Protein AF-A0A5J4TSY9-F1 (afdb_monomer)

Radi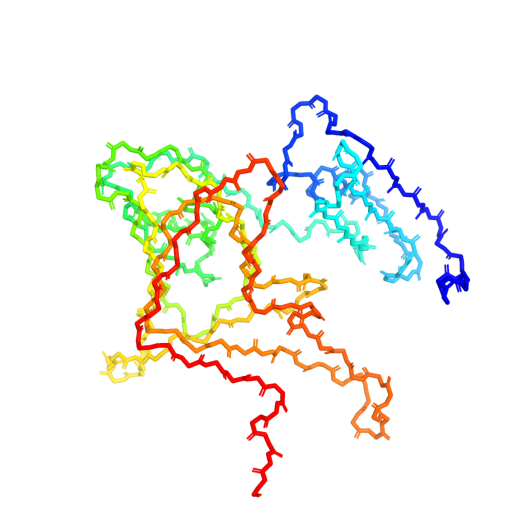us of gyration: 18.64 Å; Cα contacts (8 Å, |Δi|>4): 485; chains: 1; bounding box: 51×43×47 Å

Mean predicted aligned error: 13.25 Å

Solvent-accessible surface area (backbone atoms only — not comparable to full-atom values): 13312 Å² total; per-residue (Å²): 134,83,73,93,73,79,75,45,85,36,79,47,79,34,60,54,73,56,91,97,45,44,91,88,46,39,67,57,56,56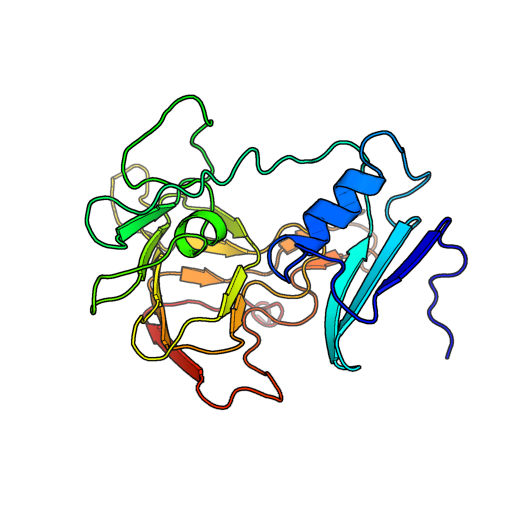,47,63,75,36,42,92,39,75,57,97,44,57,69,20,34,35,40,36,36,27,44,88,79,42,81,76,51,69,50,57,48,66,54,13,66,73,82,62,78,70,72,66,66,72,65,59,60,91,70,52,36,48,32,35,25,33,78,85,64,57,89,90,63,85,50,89,56,54,30,57,38,69,61,42,62,60,69,31,78,68,87,39,74,79,16,36,40,36,34,32,48,40,52,68,43,72,54,65,46,74,42,77,39,55,80,68,38,28,37,37,43,29,35,56,5,56,51,99,87,66,48,83,42,60,12,33,39,26,25,91,48,91,44,48,33,30,32,36,39,44,24,19,36,40,35,42,31,31,32,31,38,42,64,35,75,46,62,84,42,95,88,42,91,84,51,62,45,57,14,36,69,72,31,64,71,42,78,69,49,94,88,49,84,58,69,44,81,46,80,42,78,58,44,78,55,53,91,77,74,78,68,130

Organism: NCBI:txid222440

Nearest PDB structures (foldseek):
  6n9j-assembly1_A  TM=1.792E-01  e=2.890E+00  Bacteroides thetaiotaomicron VPI-5482

Structure (mmCIF, N/CA/C/O backbone):
data_AF-A0A5J4TSY9-F1
#
_entry.id   AF-A0A5J4TSY9-F1
#
loop_
_atom_site.group_PDB
_atom_site.id
_atom_site.type_symbol
_atom_site.label_atom_id
_atom_site.label_alt_id
_atom_site.label_comp_id
_atom_site.label_asym_id
_atom_site.label_entity_id
_atom_site.label_seq_id
_atom_site.pdbx_PDB_ins_code
_atom_site.Cartn_x
_atom_site.Cartn_y
_atom_site.Cartn_z
_atom_site.occupancy
_atom_site.B_iso_or_equiv
_atom_site.auth_seq_id
_atom_site.auth_comp_id
_atom_site.auth_asym_id
_atom_site.auth_atom_id
_atom_site.pdbx_PDB_model_num
ATOM 1 N N . ARG A 1 1 ? 28.586 -11.967 10.568 1.00 35.38 1 ARG A N 1
ATOM 2 C CA . ARG A 1 1 ? 28.996 -11.358 9.282 1.00 35.38 1 ARG A CA 1
ATOM 3 C C . ARG A 1 1 ? 28.510 -9.923 9.329 1.00 35.38 1 ARG A C 1
ATOM 5 O O . ARG A 1 1 ? 27.309 -9.729 9.424 1.00 35.38 1 ARG A O 1
ATOM 12 N N . TYR A 1 2 ? 29.434 -8.973 9.439 1.00 34.03 2 TYR A N 1
ATOM 13 C CA . TYR A 1 2 ? 29.125 -7.546 9.401 1.00 34.03 2 TYR A CA 1
ATOM 14 C C . TYR A 1 2 ? 28.642 -7.206 7.989 1.00 34.03 2 TYR A C 1
ATOM 16 O O . TYR A 1 2 ? 29.222 -7.706 7.027 1.00 34.03 2 TYR A O 1
ATOM 24 N N . SER A 1 3 ? 27.543 -6.460 7.886 1.00 40.78 3 SER A N 1
ATOM 25 C CA . SER A 1 3 ? 26.994 -5.978 6.619 1.00 40.78 3 SER A CA 1
ATOM 26 C C . SER A 1 3 ? 28.064 -5.228 5.833 1.00 40.78 3 SER A C 1
ATOM 28 O O . SER A 1 3 ? 28.805 -4.442 6.420 1.00 40.78 3 SER A O 1
ATOM 30 N N . GLU A 1 4 ? 28.077 -5.397 4.517 1.00 41.59 4 GLU A N 1
ATOM 31 C CA . GLU A 1 4 ? 28.934 -4.690 3.550 1.00 41.59 4 GLU A CA 1
ATOM 32 C C . GLU A 1 4 ? 28.686 -3.160 3.488 1.00 41.59 4 GLU A C 1
ATOM 34 O O . GLU A 1 4 ? 29.211 -2.471 2.625 1.00 41.59 4 GLU A O 1
ATOM 39 N N . ASN A 1 5 ? 27.957 -2.595 4.457 1.00 46.81 5 ASN A N 1
ATOM 40 C CA . ASN A 1 5 ? 27.664 -1.169 4.621 1.00 46.81 5 ASN A CA 1
ATOM 41 C C . ASN A 1 5 ? 28.699 -0.485 5.531 1.00 46.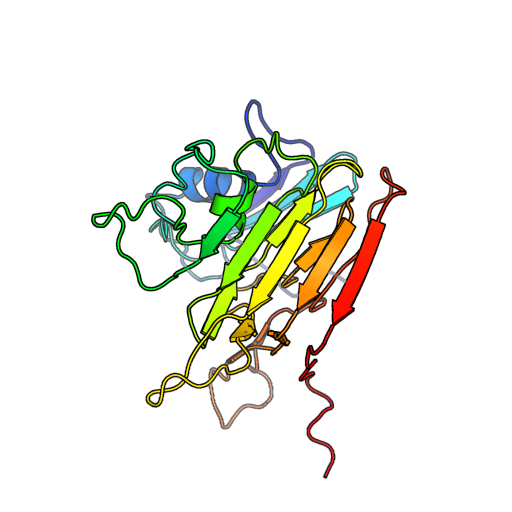81 5 ASN A C 1
ATOM 43 O O . ASN A 1 5 ? 28.373 0.072 6.582 1.00 46.81 5 ASN A O 1
ATOM 47 N N . GLY A 1 6 ? 29.977 -0.607 5.178 1.00 46.88 6 GLY A N 1
ATOM 48 C CA . GLY A 1 6 ? 31.051 0.100 5.867 1.00 46.88 6 GLY A CA 1
ATOM 49 C C . GLY A 1 6 ? 31.023 1.591 5.525 1.00 46.88 6 GLY A C 1
ATOM 50 O O . GLY A 1 6 ? 31.305 1.938 4.387 1.00 46.88 6 GLY A O 1
ATOM 51 N N . ALA A 1 7 ? 30.763 2.424 6.541 1.00 58.81 7 ALA A N 1
ATOM 52 C CA . ALA A 1 7 ? 30.796 3.897 6.554 1.00 58.81 7 ALA A CA 1
ATOM 53 C C . ALA A 1 7 ? 29.509 4.631 6.126 1.00 58.81 7 ALA A C 1
ATOM 55 O O . ALA A 1 7 ? 29.510 5.409 5.180 1.00 58.81 7 ALA A O 1
ATOM 56 N N . ASN A 1 8 ? 28.432 4.472 6.902 1.00 65.88 8 ASN A N 1
ATOM 57 C CA . ASN A 1 8 ? 27.395 5.506 6.934 1.00 65.88 8 ASN A CA 1
ATOM 58 C C . ASN A 1 8 ? 27.964 6.746 7.661 1.00 65.88 8 ASN A C 1
ATOM 60 O O . ASN A 1 8 ? 28.431 6.611 8.795 1.00 65.88 8 ASN A O 1
ATOM 64 N N . ASP A 1 9 ? 27.883 7.936 7.055 1.00 76.56 9 ASP A N 1
ATOM 65 C CA . ASP A 1 9 ? 28.161 9.231 7.705 1.00 76.56 9 ASP A CA 1
ATOM 66 C C . ASP A 1 9 ? 27.327 9.415 8.991 1.00 76.56 9 ASP A C 1
ATOM 68 O O . ASP A 1 9 ? 27.789 10.020 9.961 1.00 76.56 9 ASP A O 1
ATOM 72 N N . ALA A 1 10 ? 26.110 8.858 9.025 1.00 83.50 10 ALA A N 1
ATOM 73 C CA . ALA A 1 10 ? 25.283 8.772 10.224 1.00 83.50 10 ALA A CA 1
ATOM 74 C C . ALA A 1 10 ? 24.452 7.476 10.281 1.00 83.50 10 ALA A C 1
ATOM 76 O O . ALA A 1 10 ? 23.932 6.985 9.278 1.00 83.50 10 ALA A O 1
ATOM 77 N N . ASN A 1 11 ? 24.289 6.937 11.491 1.00 87.19 11 ASN A N 1
ATOM 78 C CA . ASN A 1 11 ? 23.455 5.769 11.770 1.00 87.19 11 ASN A CA 1
ATOM 79 C C . ASN A 1 11 ? 22.511 6.087 12.939 1.00 87.19 11 ASN A C 1
ATOM 81 O O . ASN A 1 11 ? 22.958 6.212 14.081 1.00 87.19 11 ASN A O 1
ATOM 85 N N . LEU A 1 12 ? 21.223 6.268 12.636 1.00 89.69 12 LEU A N 1
ATOM 86 C CA . LEU A 1 12 ? 20.184 6.600 13.603 1.00 89.69 12 LEU A CA 1
ATOM 87 C C . LEU A 1 12 ? 19.384 5.349 13.964 1.00 89.69 12 LEU A C 1
ATOM 89 O O . LEU A 1 12 ? 18.709 4.764 13.119 1.00 89.69 12 LEU A O 1
ATOM 93 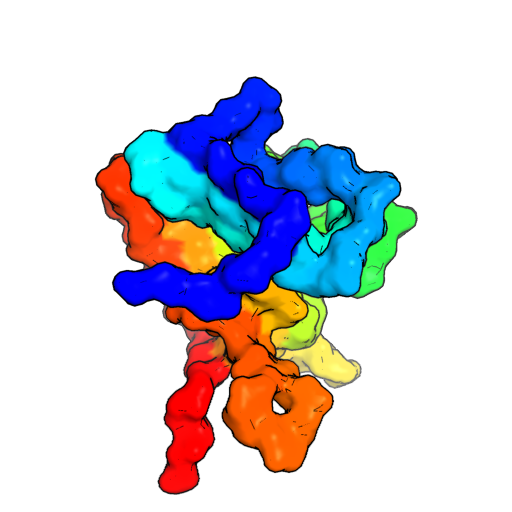N N . HIS A 1 13 ? 19.414 4.974 15.238 1.00 90.88 13 HIS A N 1
ATOM 94 C CA . HIS A 1 13 ? 18.671 3.828 15.745 1.00 90.88 13 HIS A CA 1
ATOM 95 C C . HIS A 1 13 ? 17.671 4.274 16.813 1.00 90.88 13 HIS A C 1
ATOM 97 O O . HIS A 1 13 ? 18.058 4.767 17.876 1.00 90.88 13 HIS A O 1
ATOM 103 N N . PHE A 1 14 ? 16.384 4.086 16.533 1.00 91.19 14 PHE A N 1
ATOM 104 C CA . PHE A 1 14 ? 15.279 4.474 17.403 1.00 91.19 14 PHE A CA 1
ATOM 105 C C . PHE A 1 14 ? 14.637 3.228 18.010 1.00 91.19 14 PHE A C 1
ATOM 107 O O . PHE A 1 14 ? 14.036 2.418 17.310 1.00 91.19 14 PHE A O 1
ATOM 114 N N . THR A 1 15 ? 14.734 3.073 19.330 1.00 89.75 15 THR A N 1
ATOM 115 C CA . THR A 1 15 ? 14.109 1.950 20.056 1.00 89.75 15 THR A CA 1
ATOM 116 C C . THR A 1 15 ? 12.672 2.236 20.499 1.00 89.75 15 THR A C 1
ATOM 118 O O . THR A 1 15 ? 12.023 1.394 21.114 1.00 89.75 15 THR A O 1
ATOM 121 N N . GLN A 1 16 ? 12.198 3.457 20.253 1.00 88.69 16 GLN A N 1
ATOM 122 C CA . GLN A 1 16 ? 10.853 3.944 20.539 1.00 88.69 16 GLN A CA 1
ATOM 123 C C . GLN A 1 16 ? 10.572 5.167 19.662 1.00 88.69 16 GLN A C 1
ATOM 125 O O . GLN A 1 16 ? 11.511 5.863 19.261 1.00 88.69 16 GLN A O 1
ATOM 130 N N . TYR A 1 17 ? 9.298 5.453 19.399 1.00 84.88 17 TYR A N 1
ATOM 131 C CA . TYR A 1 17 ? 8.915 6.704 18.754 1.00 84.88 17 TYR A CA 1
ATOM 132 C C . TYR A 1 17 ? 9.129 7.891 19.706 1.00 84.88 17 TYR A C 1
ATOM 134 O O . TYR A 1 17 ? 8.668 7.842 20.850 1.00 84.88 17 TYR A O 1
ATOM 142 N N . PRO A 1 18 ? 9.830 8.956 19.269 1.00 88.62 18 PRO A N 1
ATOM 143 C CA . PRO A 1 18 ? 9.807 10.237 19.967 1.00 88.62 18 PRO A CA 1
ATOM 144 C C . PRO A 1 18 ? 8.374 10.767 20.132 1.00 88.62 18 PRO A C 1
ATOM 146 O O . PRO A 1 18 ? 7.456 10.342 19.433 1.00 88.62 18 PRO A O 1
ATOM 149 N N . GLN A 1 19 ? 8.180 11.713 21.052 1.00 82.94 19 GLN A N 1
ATOM 150 C CA . GLN A 1 19 ? 6.870 12.320 21.301 1.00 82.94 19 GLN A CA 1
ATOM 151 C C . GLN A 1 19 ? 6.255 12.853 19.991 1.00 82.94 19 GLN A C 1
ATOM 153 O O . GLN A 1 19 ? 6.926 13.546 19.226 1.00 82.94 19 GLN A O 1
ATOM 158 N N . ASP A 1 20 ? 4.990 12.501 19.744 1.00 75.06 20 ASP A N 1
ATOM 159 C CA . ASP A 1 20 ? 4.197 12.839 18.547 1.00 75.06 20 ASP A CA 1
ATOM 160 C C . ASP A 1 20 ? 4.690 12.208 17.228 1.00 75.06 20 ASP A C 1
ATOM 162 O O . ASP A 1 20 ? 4.235 12.571 16.136 1.00 75.06 20 ASP A O 1
ATOM 166 N N . TRP A 1 21 ? 5.614 11.246 17.307 1.00 83.00 21 TRP A N 1
ATOM 167 C CA . TRP A 1 21 ? 5.995 10.418 16.169 1.00 83.00 21 TRP A CA 1
ATOM 168 C C . TRP A 1 21 ? 5.140 9.152 16.153 1.00 83.00 21 TRP A C 1
ATOM 170 O O . TRP A 1 21 ? 4.824 8.569 17.189 1.00 83.00 21 TRP A O 1
ATOM 180 N N . THR A 1 22 ? 4.770 8.723 14.957 1.00 76.69 22 THR A N 1
ATOM 181 C CA . THR A 1 22 ? 4.027 7.492 14.689 1.00 76.69 22 THR A CA 1
ATOM 182 C C . THR A 1 22 ? 4.715 6.747 13.556 1.00 76.69 22 THR A C 1
ATOM 184 O O . THR A 1 22 ? 5.506 7.337 12.819 1.00 76.69 22 THR A O 1
ATOM 187 N N . ILE A 1 23 ? 4.395 5.467 13.362 1.00 69.00 23 ILE A N 1
ATOM 188 C CA . ILE A 1 23 ? 4.902 4.703 12.212 1.00 69.00 23 ILE A CA 1
ATOM 189 C C . ILE A 1 23 ? 4.605 5.394 10.873 1.00 69.00 23 ILE A C 1
ATOM 191 O O . ILE A 1 23 ? 5.429 5.359 9.960 1.00 69.00 23 ILE A O 1
ATOM 195 N N . ASP A 1 24 ? 3.480 6.107 10.799 1.00 61.59 24 ASP A N 1
ATOM 196 C CA . ASP A 1 24 ? 3.038 6.811 9.598 1.00 61.59 24 ASP A CA 1
ATOM 197 C C . ASP A 1 24 ? 3.884 8.060 9.307 1.00 61.59 24 ASP A C 1
ATOM 199 O O . ASP A 1 24 ? 4.168 8.353 8.147 1.00 61.59 24 ASP A O 1
ATOM 203 N N . ASN A 1 25 ? 4.335 8.781 10.343 1.00 67.44 25 ASN A N 1
ATOM 204 C CA . ASN A 1 25 ? 5.063 10.045 10.179 1.00 67.44 25 ASN A CA 1
ATOM 205 C C . ASN A 1 25 ? 6.577 9.948 10.455 1.00 67.44 25 ASN A C 1
ATOM 207 O O . ASN A 1 25 ? 7.316 10.883 10.146 1.00 67.44 25 ASN A O 1
ATOM 211 N N . ALA A 1 26 ? 7.071 8.836 11.006 1.00 76.94 26 ALA A N 1
ATOM 212 C CA . ALA A 1 26 ? 8.444 8.725 11.494 1.00 76.94 26 ALA A CA 1
ATOM 213 C C . ALA A 1 26 ? 9.495 8.908 10.396 1.00 76.94 26 ALA A C 1
ATOM 215 O O . ALA A 1 26 ? 10.469 9.627 10.605 1.00 76.94 26 ALA A O 1
ATOM 216 N N . LYS A 1 27 ? 9.278 8.333 9.204 1.00 78.31 27 LYS A N 1
ATOM 217 C CA . LYS A 1 27 ? 10.152 8.566 8.041 1.00 78.31 27 LYS A CA 1
ATOM 218 C C . LYS A 1 27 ? 10.268 10.061 7.735 1.00 78.31 27 LYS A C 1
ATOM 220 O O . LYS A 1 27 ? 11.375 10.562 7.568 1.00 78.31 27 LYS A O 1
ATOM 225 N N . TYR A 1 28 ? 9.139 10.771 7.700 1.00 69.06 28 TYR A N 1
ATOM 226 C CA . TYR A 1 28 ? 9.108 12.212 7.450 1.00 69.06 28 TYR A CA 1
ATOM 227 C C . TYR A 1 28 ? 9.849 12.979 8.543 1.00 69.06 28 TYR A C 1
ATOM 229 O O . TYR A 1 28 ? 10.669 13.841 8.251 1.00 69.06 28 TYR A O 1
ATOM 237 N N . LYS A 1 29 ? 9.606 12.643 9.811 1.00 81.69 29 LYS A N 1
ATOM 238 C CA . LYS A 1 29 ? 10.265 13.315 10.928 1.00 81.69 29 LYS A CA 1
ATOM 239 C C . LYS A 1 29 ? 11.782 13.120 10.902 1.00 81.69 29 LYS A C 1
ATOM 241 O O . LYS A 1 29 ? 12.503 14.067 11.201 1.00 81.69 29 LYS A O 1
ATOM 246 N N . VAL A 1 30 ? 12.269 11.944 10.494 1.00 84.19 30 VAL A N 1
ATOM 247 C CA . VAL A 1 30 ? 13.704 11.725 10.255 1.00 84.19 30 VAL A CA 1
ATOM 248 C C . VAL A 1 30 ? 14.195 12.547 9.064 1.00 84.19 30 VAL A C 1
ATOM 250 O O . VAL A 1 30 ? 15.211 13.218 9.196 1.00 84.19 30 VAL A O 1
ATOM 253 N N . LEU A 1 31 ? 13.484 12.558 7.931 1.00 75.75 31 LEU A N 1
ATOM 254 C CA . LEU A 1 31 ? 13.852 13.382 6.769 1.00 75.75 31 LEU A CA 1
ATOM 255 C C . LEU A 1 31 ? 13.943 14.872 7.131 1.00 75.75 31 LEU A C 1
ATOM 257 O O . LEU A 1 31 ? 14.916 15.527 6.776 1.00 75.75 31 LEU A O 1
ATOM 261 N N . ASN A 1 32 ? 12.997 15.380 7.923 1.00 75.88 32 ASN A N 1
ATOM 262 C CA . ASN A 1 32 ? 12.953 16.770 8.378 1.00 75.88 32 ASN A CA 1
ATOM 263 C C . ASN A 1 32 ? 14.145 17.143 9.282 1.00 75.88 32 ASN A C 1
ATOM 265 O O . ASN A 1 32 ? 14.505 18.313 9.359 1.00 75.88 32 ASN A O 1
ATOM 269 N N . ILE A 1 33 ? 14.782 16.182 9.965 1.00 85.31 33 ILE A N 1
ATOM 270 C CA . ILE A 1 33 ? 16.029 16.444 10.712 1.00 85.31 33 ILE A CA 1
ATOM 271 C C . ILE A 1 33 ? 17.169 16.807 9.746 1.00 85.31 33 ILE A C 1
ATOM 273 O O . ILE A 1 33 ? 18.050 17.589 10.099 1.00 85.31 33 ILE A O 1
ATOM 277 N N . PHE A 1 34 ? 17.135 16.265 8.528 1.00 81.62 34 PHE A N 1
ATOM 278 C CA . PHE A 1 34 ? 18.168 16.414 7.505 1.00 81.62 34 PHE A CA 1
ATOM 279 C C . PHE A 1 34 ? 17.726 17.295 6.324 1.00 81.62 34 PHE A C 1
ATOM 281 O O . PHE A 1 34 ? 18.403 17.301 5.301 1.00 81.62 34 PHE A O 1
ATOM 288 N N . GLU A 1 35 ? 16.638 18.067 6.452 1.00 73.12 35 GLU A N 1
ATOM 289 C CA . GLU A 1 35 ? 16.027 18.817 5.335 1.00 73.12 35 GLU A CA 1
ATOM 290 C C . GLU A 1 35 ? 16.965 19.850 4.672 1.00 73.12 35 GLU A C 1
ATOM 292 O O . GLU A 1 35 ? 16.815 20.229 3.516 1.00 73.12 35 GLU A O 1
ATOM 297 N N . ASN A 1 36 ? 17.981 20.304 5.404 1.00 71.56 36 ASN A N 1
ATOM 298 C CA . ASN A 1 36 ? 18.992 21.243 4.913 1.00 71.56 36 ASN A CA 1
ATOM 299 C C . ASN A 1 36 ? 20.381 20.593 4.819 1.00 71.56 36 ASN A C 1
ATOM 301 O O . ASN A 1 36 ? 21.405 21.278 4.841 1.00 71.56 36 ASN A O 1
ATOM 305 N N . CYS A 1 37 ? 20.435 19.262 4.768 1.00 75.81 37 CYS A N 1
ATOM 306 C CA . CYS A 1 37 ? 21.663 18.484 4.686 1.00 75.81 37 CYS A CA 1
ATOM 307 C C . CYS A 1 37 ? 21.719 17.719 3.360 1.00 75.81 37 CYS A C 1
ATOM 309 O O . CYS A 1 37 ? 20.736 17.135 2.920 1.00 75.81 37 CYS A O 1
ATOM 311 N N . THR A 1 38 ? 22.895 17.664 2.739 1.00 73.00 38 THR A N 1
ATOM 312 C CA . THR A 1 38 ? 23.126 16.850 1.539 1.00 73.00 38 THR A CA 1
ATOM 313 C C . THR A 1 38 ? 24.041 15.684 1.910 1.00 73.00 38 THR A C 1
ATOM 315 O O . THR A 1 38 ? 25.215 15.925 2.205 1.00 73.00 38 THR A O 1
ATOM 318 N N . PRO A 1 39 ? 23.539 14.436 1.936 1.00 69.31 39 PRO A N 1
ATOM 319 C CA . PRO A 1 39 ? 24.384 13.256 2.094 1.00 69.31 39 PRO A CA 1
ATOM 320 C C . PRO A 1 39 ? 25.420 13.185 0.965 1.00 69.31 39 PRO A C 1
ATOM 322 O O . PRO A 1 39 ? 25.106 13.526 -0.175 1.00 69.31 39 PRO A O 1
ATOM 325 N N . SER A 1 40 ? 26.649 12.738 1.251 1.00 68.31 40 SER A N 1
ATOM 326 C CA . SER A 1 40 ? 27.670 12.623 0.194 1.00 68.31 40 SER A CA 1
ATOM 327 C C . SER A 1 40 ? 27.429 11.447 -0.773 1.00 68.31 40 SER A C 1
ATOM 329 O O . SER A 1 40 ? 27.993 11.437 -1.865 1.00 68.31 40 SER A O 1
ATOM 331 N N . ASN A 1 41 ? 26.543 10.506 -0.418 1.00 68.75 41 ASN A N 1
ATOM 332 C CA . ASN A 1 41 ? 25.907 9.528 -1.305 1.00 68.75 41 ASN A CA 1
ATOM 333 C C . ASN A 1 41 ? 24.571 9.015 -0.709 1.00 68.75 41 ASN A C 1
ATOM 335 O O . ASN A 1 41 ? 24.268 9.249 0.464 1.00 68.75 41 ASN A O 1
ATOM 339 N N . GLU A 1 42 ? 23.800 8.262 -1.501 1.00 63.41 42 GLU A N 1
ATOM 340 C CA . GLU A 1 42 ? 22.466 7.734 -1.154 1.00 63.41 42 GLU A CA 1
ATOM 341 C C . GLU A 1 42 ? 22.429 6.726 0.010 1.00 63.41 42 GLU A C 1
ATOM 343 O O . GLU A 1 42 ? 21.352 6.410 0.509 1.00 63.41 42 GLU A O 1
ATOM 348 N N . LYS A 1 43 ? 23.578 6.208 0.460 1.00 68.12 43 LYS A N 1
ATOM 349 C CA . LYS A 1 43 ? 23.686 5.204 1.532 1.00 68.12 43 LYS A CA 1
ATOM 350 C C . LYS A 1 43 ? 24.327 5.755 2.810 1.00 68.12 43 LYS A C 1
ATOM 352 O O . LYS A 1 43 ? 24.589 4.999 3.739 1.00 68.12 43 LYS A O 1
ATOM 357 N N . ASN A 1 44 ? 24.543 7.065 2.906 1.00 75.69 44 ASN A N 1
ATOM 358 C CA . ASN A 1 44 ? 25.331 7.631 4.001 1.00 75.69 44 ASN A CA 1
ATOM 359 C C . ASN A 1 44 ? 24.577 7.899 5.296 1.00 75.69 44 ASN A C 1
ATOM 361 O O . ASN A 1 44 ? 25.193 7.928 6.357 1.00 75.69 44 ASN A O 1
ATOM 365 N N . VAL A 1 45 ? 23.267 8.111 5.250 1.00 81.69 45 VAL A N 1
ATOM 366 C CA . VAL A 1 45 ? 22.484 8.373 6.461 1.00 81.69 45 VAL A CA 1
ATOM 367 C C . VAL A 1 45 ? 21.411 7.307 6.566 1.00 81.69 45 VAL A C 1
ATOM 369 O O . VAL A 1 45 ? 20.403 7.361 5.868 1.00 81.69 45 VAL A O 1
ATOM 372 N N . TYR A 1 46 ? 21.653 6.318 7.421 1.00 85.19 46 TYR A N 1
ATOM 373 C CA . TYR A 1 46 ? 20.722 5.222 7.679 1.00 85.19 46 TYR A CA 1
ATOM 374 C C . TYR A 1 46 ? 19.874 5.525 8.907 1.00 85.19 46 TYR A C 1
ATOM 376 O O . TYR A 1 46 ? 20.408 5.968 9.927 1.00 85.19 46 TYR A O 1
ATOM 384 N N . TYR A 1 47 ? 18.581 5.225 8.836 1.00 87.88 47 TYR A N 1
ATOM 385 C CA . TYR A 1 47 ? 17.707 5.209 10.000 1.00 87.88 47 TYR A CA 1
ATOM 386 C C . TYR A 1 47 ? 17.001 3.865 10.142 1.00 87.88 47 TYR A C 1
ATOM 388 O O . TYR A 1 47 ? 16.634 3.227 9.156 1.00 87.88 47 TYR A O 1
ATOM 396 N N . GLU A 1 48 ? 16.773 3.459 11.384 1.00 88.94 48 GLU A N 1
ATOM 397 C CA . GLU A 1 48 ? 16.019 2.260 11.727 1.00 88.94 48 GLU A CA 1
ATOM 398 C C . GLU A 1 48 ? 15.193 2.487 12.992 1.00 88.94 48 GLU A C 1
ATOM 400 O O . GLU A 1 48 ? 15.692 3.003 13.994 1.00 88.94 48 GLU A O 1
ATOM 405 N N . PHE A 1 49 ? 13.934 2.061 12.944 1.00 87.00 49 PHE A N 1
ATOM 406 C CA . PHE A 1 49 ? 13.042 1.974 14.090 1.00 87.00 49 PHE A CA 1
ATOM 407 C C . PHE A 1 49 ? 12.863 0.514 14.485 1.00 87.00 49 PHE A C 1
ATOM 409 O O . PHE A 1 49 ? 12.347 -0.300 13.712 1.00 87.00 49 PHE A O 1
ATOM 416 N N . ARG A 1 50 ? 13.276 0.209 15.716 1.00 86.25 50 ARG A N 1
ATOM 417 C CA . ARG A 1 50 ? 13.021 -1.054 16.406 1.00 86.25 50 ARG A CA 1
ATOM 418 C C . ARG A 1 50 ? 12.249 -0.803 17.695 1.00 86.25 50 ARG A C 1
ATOM 420 O O . ARG A 1 50 ? 12.832 -0.817 18.781 1.00 86.25 50 ARG A O 1
ATOM 427 N N . VAL A 1 51 ? 10.958 -0.514 17.587 1.00 80.50 51 VAL A N 1
ATOM 428 C CA . VAL A 1 51 ? 10.128 -0.209 18.758 1.00 80.50 51 VAL A CA 1
ATOM 429 C C . VAL A 1 51 ? 9.841 -1.501 19.513 1.00 80.50 51 VAL A C 1
ATOM 431 O O . VAL A 1 51 ? 9.431 -2.492 18.924 1.00 80.50 51 VAL A O 1
ATOM 434 N N . ASN A 1 52 ? 10.106 -1.526 20.822 1.00 80.75 52 ASN A N 1
ATOM 435 C CA . ASN A 1 52 ? 9.963 -2.737 21.647 1.00 80.75 52 ASN A CA 1
ATOM 436 C C . ASN A 1 52 ? 10.745 -3.960 21.110 1.00 80.75 52 ASN A C 1
ATOM 438 O O . ASN A 1 52 ? 10.300 -5.092 21.269 1.00 80.75 52 ASN A O 1
ATOM 442 N N . ASN A 1 53 ? 11.920 -3.736 20.503 1.00 77.25 53 ASN A N 1
ATOM 443 C CA . ASN A 1 53 ?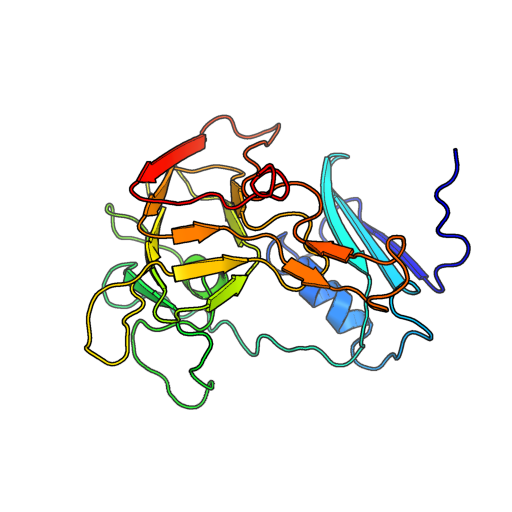 12.737 -4.727 19.776 1.00 77.25 53 ASN A CA 1
ATOM 444 C C . ASN A 1 53 ? 12.147 -5.264 18.458 1.00 77.25 53 ASN A C 1
ATOM 446 O O . ASN A 1 53 ? 12.845 -6.011 17.765 1.00 77.25 53 ASN A O 1
ATOM 450 N N . ASP A 1 54 ? 10.946 -4.849 18.063 1.00 72.50 54 ASP A N 1
ATOM 451 C CA . ASP A 1 54 ? 10.352 -5.231 16.788 1.00 72.50 54 ASP A CA 1
ATOM 452 C C . ASP A 1 54 ? 10.744 -4.244 15.692 1.00 72.50 54 ASP A C 1
ATOM 454 O O . ASP A 1 54 ? 10.637 -3.031 15.845 1.00 72.50 54 ASP A O 1
ATOM 458 N N . PHE A 1 55 ? 11.240 -4.774 14.572 1.00 80.38 55 PHE A N 1
ATOM 459 C CA . PHE A 1 55 ? 11.564 -3.964 13.402 1.00 80.38 55 PHE A CA 1
ATOM 460 C C . PHE A 1 55 ? 10.284 -3.390 12.791 1.00 80.38 55 PHE A C 1
ATOM 462 O O . PHE A 1 55 ? 9.423 -4.153 12.350 1.00 80.38 55 PHE A O 1
ATOM 469 N N . GLU A 1 56 ? 10.203 -2.064 12.698 1.00 79.81 56 GLU A N 1
ATOM 470 C CA . GLU A 1 56 ? 9.055 -1.381 12.097 1.00 79.81 56 GLU A CA 1
ATOM 471 C C . GLU A 1 56 ? 9.394 -0.801 10.721 1.00 79.81 56 GLU A C 1
ATOM 473 O O . GLU A 1 56 ? 8.739 -1.117 9.727 1.00 79.81 56 GLU A O 1
ATOM 478 N N . ILE A 1 57 ? 10.448 0.015 10.639 1.00 77.56 57 ILE A N 1
ATOM 479 C CA . ILE A 1 57 ? 10.857 0.685 9.401 1.00 77.56 57 ILE A CA 1
ATOM 480 C C . ILE A 1 57 ? 12.357 0.974 9.409 1.00 77.56 57 ILE A C 1
ATOM 482 O O .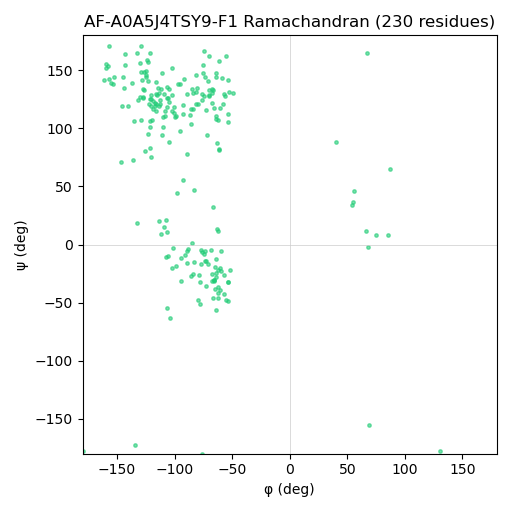 ILE A 1 57 ? 12.931 1.326 10.439 1.00 77.56 57 ILE A O 1
ATOM 486 N N . SER A 1 58 ? 12.992 0.876 8.245 1.00 81.31 58 SER A N 1
ATOM 487 C CA . SER A 1 58 ? 14.321 1.431 8.016 1.00 81.31 58 SER A CA 1
ATOM 488 C C . SER A 1 58 ? 14.449 2.001 6.615 1.00 81.31 58 SER A C 1
ATOM 490 O O . SER A 1 58 ? 13.628 1.734 5.733 1.00 81.31 58 SER A O 1
ATOM 492 N N . GLY A 1 59 ? 15.484 2.803 6.417 1.00 78.50 59 GLY A N 1
ATOM 493 C CA . GLY A 1 59 ? 15.810 3.342 5.113 1.00 78.50 59 GLY A CA 1
ATOM 494 C C . GLY A 1 59 ? 17.045 4.219 5.150 1.00 78.50 59 GLY A C 1
ATOM 495 O O . GLY A 1 59 ? 17.679 4.407 6.189 1.00 78.50 59 GLY A O 1
ATOM 496 N N . TYR A 1 60 ? 17.357 4.770 3.986 1.00 77.38 60 TYR A N 1
ATOM 497 C CA . TYR A 1 60 ? 18.400 5.767 3.828 1.00 77.38 60 TYR A CA 1
ATOM 498 C C . TYR A 1 60 ? 17.786 7.125 3.497 1.00 77.38 60 TYR A C 1
ATOM 500 O O . TYR A 1 60 ? 16.736 7.200 2.855 1.00 77.38 60 TYR A O 1
ATOM 508 N N . ILE A 1 61 ? 18.439 8.190 3.952 1.00 76.06 61 ILE A N 1
ATOM 509 C CA . ILE A 1 61 ? 18.145 9.559 3.534 1.00 76.06 61 ILE A CA 1
ATOM 510 C C . ILE A 1 61 ? 18.953 9.822 2.264 1.00 76.06 61 ILE A C 1
ATOM 512 O O . ILE A 1 61 ? 20.181 9.854 2.316 1.00 76.06 61 ILE A O 1
ATOM 516 N N . THR A 1 62 ? 18.267 9.969 1.131 1.00 63.19 62 THR A N 1
ATOM 517 C CA . THR A 1 62 ? 18.887 10.128 -0.197 1.00 63.19 62 THR A CA 1
ATOM 518 C C . THR A 1 62 ? 18.949 11.587 -0.660 1.00 63.19 62 THR A C 1
ATOM 520 O O . THR A 1 62 ? 19.767 11.924 -1.508 1.00 63.19 62 THR A O 1
ATOM 523 N N . SER A 1 63 ? 18.149 12.478 -0.066 1.00 58.66 63 SER A N 1
ATOM 524 C CA . SER A 1 63 ? 18.196 13.926 -0.288 1.00 58.66 63 SER A CA 1
ATOM 525 C C . SER A 1 63 ? 17.620 14.662 0.925 1.00 58.66 63 SER A C 1
ATOM 527 O O . SER A 1 63 ? 16.618 14.226 1.490 1.00 58.66 63 SER A O 1
ATOM 529 N N . GLY A 1 64 ? 18.251 15.769 1.336 1.00 47.25 64 GLY A N 1
ATOM 530 C CA . GLY A 1 64 ? 17.647 16.728 2.271 1.00 47.25 64 GLY A CA 1
ATOM 531 C C . GLY A 1 64 ? 16.510 17.519 1.631 1.00 47.25 64 GLY A C 1
ATOM 532 O O . GLY A 1 64 ? 15.659 18.055 2.328 1.00 47.25 64 GLY A O 1
ATOM 533 N N . VAL A 1 65 ? 16.412 17.527 0.297 1.00 41.00 65 VAL A N 1
ATOM 534 C CA . VAL A 1 65 ? 15.178 17.969 -0.345 1.00 41.00 65 VAL A CA 1
ATOM 535 C C . VAL A 1 65 ? 14.115 16.969 0.066 1.00 41.00 65 VAL A C 1
ATOM 537 O O . VAL A 1 65 ? 14.133 15.816 -0.364 1.00 41.00 65 VAL A O 1
ATOM 540 N N . ILE A 1 66 ? 13.217 17.417 0.939 1.00 42.47 66 ILE A N 1
ATOM 541 C CA . ILE A 1 66 ? 11.968 16.732 1.190 1.00 42.47 66 ILE A CA 1
ATOM 542 C C . ILE A 1 66 ? 11.350 16.588 -0.205 1.00 42.47 66 ILE A C 1
ATOM 544 O O . ILE A 1 66 ? 10.888 17.577 -0.776 1.00 42.47 66 ILE A O 1
ATOM 548 N N . GLU A 1 67 ? 11.360 15.383 -0.784 1.00 41.75 67 GLU A N 1
ATOM 549 C CA . GLU A 1 67 ? 10.272 14.998 -1.676 1.00 41.75 67 GLU A CA 1
ATOM 550 C C . GLU A 1 67 ? 9.046 15.043 -0.777 1.00 41.75 67 GLU A C 1
ATOM 552 O O . GLU A 1 67 ? 8.679 14.074 -0.110 1.00 41.75 67 GLU A O 1
ATOM 557 N N . GLN A 1 68 ? 8.529 16.257 -0.607 1.00 35.91 68 GLN A N 1
ATOM 558 C CA . GLN A 1 68 ? 7.282 16.482 0.056 1.00 35.91 68 GLN A CA 1
ATOM 559 C C . GLN A 1 68 ? 6.298 15.738 -0.834 1.00 35.91 68 GLN A C 1
ATOM 561 O O . GLN A 1 68 ? 5.939 16.189 -1.921 1.00 35.91 68 GLN A O 1
ATOM 566 N N . ASP A 1 69 ? 5.821 14.608 -0.333 1.00 42.97 69 ASP A N 1
ATOM 567 C CA . ASP A 1 69 ? 4.394 14.380 -0.415 1.00 42.97 69 ASP A CA 1
ATOM 568 C C . ASP A 1 69 ? 3.769 15.527 0.392 1.00 42.97 69 ASP A C 1
ATOM 570 O O . ASP A 1 69 ? 3.637 15.475 1.617 1.00 42.97 69 ASP A O 1
ATOM 574 N N . HIS A 1 70 ? 3.662 16.678 -0.283 1.00 38.72 70 HIS A N 1
ATOM 575 C CA . HIS A 1 70 ? 3.242 17.939 0.294 1.00 38.72 70 HIS A CA 1
ATOM 576 C C . HIS A 1 70 ? 1.857 17.674 0.887 1.00 38.72 70 HIS A C 1
ATOM 578 O O . HIS A 1 70 ? 0.957 17.256 0.163 1.00 38.72 70 HIS A O 1
ATOM 584 N N . GLY A 1 71 ? 1.727 17.885 2.199 1.00 38.34 71 GLY A N 1
ATOM 585 C CA . GLY A 1 71 ? 0.473 17.922 2.950 1.00 38.34 71 GLY A CA 1
ATOM 586 C C . GLY A 1 71 ? -0.567 16.873 2.557 1.00 38.34 71 GLY A C 1
ATOM 587 O O . GLY A 1 71 ? -1.477 17.177 1.790 1.00 38.34 71 GLY A O 1
ATOM 588 N N . ASP A 1 72 ? -0.514 15.691 3.174 1.00 43.41 72 ASP A N 1
ATOM 589 C CA . ASP A 1 72 ? -1.744 14.932 3.409 1.00 43.41 72 ASP A CA 1
ATOM 590 C C . ASP A 1 72 ? -2.614 15.783 4.342 1.00 43.41 72 ASP A C 1
ATOM 592 O O . ASP A 1 72 ? -2.524 15.697 5.570 1.00 43.41 72 ASP A O 1
ATOM 596 N N . ASP A 1 73 ? -3.420 16.668 3.758 1.00 40.47 73 ASP A N 1
ATOM 597 C CA . ASP A 1 73 ? -4.478 17.350 4.476 1.00 40.47 73 ASP A CA 1
ATOM 598 C C . ASP A 1 73 ? -5.338 16.270 5.139 1.00 40.47 73 ASP A C 1
ATOM 600 O O . ASP A 1 73 ? -6.025 15.479 4.473 1.00 40.47 73 ASP A O 1
ATOM 604 N N . LEU A 1 74 ? -5.275 16.248 6.474 1.00 43.62 74 LEU A N 1
ATOM 605 C CA . LEU A 1 74 ? -6.051 15.413 7.395 1.00 43.62 74 LEU A CA 1
ATOM 606 C C . LEU A 1 74 ? -7.546 15.777 7.365 1.00 43.62 74 LEU A C 1
ATOM 608 O O . LEU A 1 74 ? -8.226 15.729 8.388 1.00 43.62 74 LEU A O 1
ATOM 612 N N . GLU A 1 75 ? -8.066 16.200 6.216 1.00 41.81 75 GLU A N 1
ATOM 613 C CA . GLU A 1 75 ? -9.483 16.462 6.047 1.00 41.81 75 GLU A CA 1
ATOM 614 C C . GLU A 1 75 ? -10.249 15.148 6.178 1.00 41.81 75 GLU A C 1
ATOM 616 O O . GLU A 1 75 ? -10.059 14.209 5.394 1.00 41.81 75 GLU A O 1
ATOM 621 N N . GLU A 1 76 ? -11.104 15.101 7.200 1.00 41.59 76 GLU A N 1
ATOM 622 C CA . GLU A 1 76 ? -12.105 14.060 7.384 1.00 41.59 76 GLU A CA 1
ATOM 623 C C . GLU A 1 76 ? -13.003 14.001 6.142 1.00 41.59 76 GLU A C 1
ATOM 625 O O . GLU A 1 76 ? -13.508 15.022 5.674 1.00 41.59 76 GLU A O 1
ATOM 630 N N . GLY A 1 77 ? -13.192 12.800 5.586 1.00 41.16 77 GLY A N 1
ATOM 631 C CA . GLY A 1 77 ? -14.051 12.603 4.420 1.00 41.16 77 GLY A CA 1
ATOM 632 C C . GLY A 1 77 ? -15.490 13.017 4.735 1.00 41.16 77 GLY A C 1
ATOM 633 O O . GLY A 1 77 ? -16.137 12.423 5.595 1.00 41.16 77 GLY A O 1
ATOM 634 N N . SER A 1 78 ? -15.998 14.032 4.036 1.00 43.19 78 SER A N 1
ATOM 635 C CA . SER A 1 78 ? -17.318 14.635 4.269 1.00 43.19 78 SER A CA 1
ATOM 636 C C . SER A 1 78 ? -18.499 13.805 3.748 1.00 43.19 78 SER A C 1
ATOM 638 O O . SER A 1 78 ? -19.641 14.155 4.031 1.00 43.19 78 SER A O 1
ATOM 640 N N . ASN A 1 79 ? -18.278 12.702 3.022 1.00 45.50 79 ASN A N 1
ATOM 641 C CA . ASN A 1 79 ? -19.346 11.920 2.383 1.00 45.50 79 ASN A CA 1
ATOM 642 C C . ASN A 1 79 ? -19.021 10.418 2.344 1.00 45.50 79 ASN A C 1
ATOM 644 O O . ASN A 1 79 ? -18.726 9.850 1.292 1.00 45.50 79 ASN A O 1
ATOM 648 N N . GLY A 1 80 ? -19.053 9.770 3.510 1.00 59.09 80 GLY A N 1
ATOM 649 C CA . GLY A 1 80 ? -18.556 8.401 3.650 1.00 59.09 80 GLY A CA 1
ATOM 650 C C . GLY A 1 80 ? -17.039 8.342 3.445 1.00 59.09 80 GLY A C 1
ATOM 651 O O . GLY A 1 80 ? -16.409 9.274 2.948 1.00 59.09 80 GLY A O 1
ATOM 652 N N . CYS A 1 81 ? -16.409 7.245 3.844 1.00 83.88 81 CYS A N 1
ATOM 653 C CA . CYS A 1 81 ? -14.955 7.092 3.736 1.00 83.88 81 CYS A CA 1
ATOM 654 C C . CYS A 1 81 ? -14.573 6.634 2.320 1.00 83.88 81 CYS A C 1
ATOM 656 O O . CYS A 1 81 ? -13.842 5.660 2.133 1.00 83.88 81 CYS A O 1
ATOM 658 N N . ILE A 1 82 ? -15.154 7.297 1.320 1.00 89.81 82 ILE A N 1
ATOM 659 C CA . ILE A 1 82 ? -15.032 6.982 -0.096 1.00 89.81 82 ILE A CA 1
ATOM 660 C C . ILE A 1 82 ? -14.053 7.976 -0.705 1.00 89.81 82 ILE A C 1
ATOM 662 O O . ILE A 1 82 ? -14.329 9.171 -0.773 1.00 89.81 82 ILE A O 1
ATOM 666 N N . PHE A 1 83 ? -12.920 7.467 -1.173 1.00 88.69 83 PHE A N 1
ATOM 667 C CA . PHE A 1 83 ? -11.829 8.266 -1.701 1.00 88.69 83 PHE A CA 1
ATOM 668 C C . PHE A 1 83 ? -11.486 7.846 -3.125 1.00 88.69 83 PHE A C 1
ATOM 670 O O . PHE A 1 83 ? -11.452 6.661 -3.471 1.00 88.69 83 PHE A O 1
ATOM 677 N N . LYS A 1 84 ? -11.187 8.835 -3.956 1.00 91.94 84 LYS A N 1
ATOM 678 C CA . LYS A 1 84 ? -10.444 8.651 -5.200 1.00 91.94 84 LYS A CA 1
ATOM 679 C C . LYS A 1 84 ? -8.985 8.980 -4.928 1.00 91.94 84 LYS A C 1
ATOM 681 O O . LYS A 1 84 ? -8.708 9.946 -4.227 1.00 91.94 84 LYS A O 1
ATOM 686 N N . VAL A 1 85 ? -8.071 8.183 -5.459 1.00 91.12 85 VAL A N 1
ATOM 687 C CA . VAL A 1 85 ? -6.636 8.444 -5.370 1.00 91.12 85 VAL A CA 1
ATOM 688 C C . VAL A 1 85 ? -6.114 8.752 -6.757 1.00 91.12 85 VAL A C 1
ATOM 690 O O . VAL A 1 85 ? -6.250 7.928 -7.664 1.00 91.12 85 VAL A O 1
ATOM 693 N N . ASP A 1 86 ? -5.547 9.943 -6.901 1.00 90.25 86 ASP A N 1
ATOM 694 C CA . ASP A 1 86 ? -4.981 10.434 -8.148 1.00 90.25 86 ASP A CA 1
ATOM 695 C C . ASP A 1 86 ? -3.623 11.101 -7.896 1.00 90.25 86 ASP A C 1
ATOM 697 O O . ASP A 1 86 ? -3.538 12.210 -7.371 1.00 90.25 86 ASP A O 1
ATOM 701 N N . GLN A 1 87 ? -2.547 10.414 -8.282 1.00 85.00 87 GLN A N 1
ATOM 702 C CA . GLN A 1 87 ? -1.167 10.886 -8.159 1.00 85.00 87 GLN A CA 1
ATOM 703 C C . GLN A 1 87 ? -0.806 11.980 -9.179 1.00 85.00 87 GLN A C 1
ATOM 705 O O . GLN A 1 87 ? 0.298 12.520 -9.102 1.00 85.00 87 GLN A O 1
ATOM 710 N N . SER A 1 88 ? -1.700 12.300 -10.126 1.00 81.88 88 SER A N 1
ATOM 711 C CA . SER A 1 88 ? -1.497 13.341 -11.144 1.00 81.88 88 SER A CA 1
ATOM 712 C C . SER A 1 88 ? -2.071 14.710 -10.766 1.00 81.88 88 SER A C 1
ATOM 714 O O . SER A 1 88 ? -1.773 15.697 -11.435 1.00 81.88 88 SER A O 1
ATOM 716 N N . VAL A 1 89 ? -2.883 14.783 -9.707 1.00 68.75 89 VAL A N 1
ATOM 717 C CA . VAL A 1 89 ? -3.482 16.039 -9.245 1.00 68.75 89 VAL A CA 1
ATOM 718 C C . VAL A 1 89 ? -2.464 16.813 -8.404 1.00 68.75 89 VAL A C 1
ATOM 720 O O . VAL A 1 89 ? -1.993 16.326 -7.375 1.00 68.75 89 VAL A O 1
ATOM 723 N N . ASP A 1 90 ? -2.145 18.034 -8.835 1.00 60.22 90 ASP A N 1
ATOM 724 C CA . ASP A 1 90 ? -1.384 18.995 -8.032 1.00 60.22 90 ASP A CA 1
ATOM 725 C C . ASP A 1 90 ? -2.269 19.600 -6.929 1.00 60.22 90 ASP A C 1
ATOM 727 O O . ASP A 1 90 ? -3.468 19.814 -7.124 1.00 60.22 90 ASP A O 1
ATOM 731 N N . GLN A 1 91 ? -1.666 19.926 -5.778 1.00 52.38 91 GLN A N 1
ATOM 732 C CA . GLN A 1 91 ? -2.358 20.401 -4.564 1.00 52.38 91 GLN A CA 1
ATOM 733 C C . GLN A 1 91 ? -3.311 21.593 -4.776 1.00 52.38 91 GLN A C 1
ATOM 735 O O . GLN A 1 91 ? -4.209 21.815 -3.969 1.00 52.38 91 GLN A O 1
ATOM 740 N N . GLU A 1 92 ? -3.136 22.373 -5.844 1.00 49.34 92 GLU A N 1
ATOM 741 C CA . GLU A 1 92 ? -3.962 23.551 -6.127 1.00 49.34 92 GLU A CA 1
ATOM 742 C C . GLU A 1 92 ? -5.389 23.201 -6.592 1.00 49.34 92 GLU A C 1
ATOM 744 O O . GLU A 1 92 ? -6.270 24.064 -6.585 1.00 49.34 92 GLU A O 1
ATOM 749 N N . GLN A 1 93 ? -5.651 21.942 -6.964 1.00 51.75 93 GLN A N 1
ATOM 750 C CA . GLN A 1 93 ? -6.985 21.461 -7.325 1.00 51.75 93 GLN A CA 1
ATOM 751 C C . GLN A 1 93 ? -7.575 20.599 -6.206 1.00 51.75 93 GLN A C 1
ATOM 753 O O . GLN A 1 93 ? -7.473 19.374 -6.209 1.00 51.75 93 GLN A O 1
ATOM 758 N N . ILE A 1 94 ? -8.255 21.243 -5.256 1.00 55.31 94 ILE A N 1
ATOM 759 C CA . ILE A 1 94 ? -9.046 20.542 -4.238 1.00 55.31 94 ILE A CA 1
ATOM 760 C C . ILE A 1 94 ? -10.301 19.974 -4.912 1.00 55.31 94 ILE A C 1
ATOM 762 O O . ILE A 1 94 ? -11.312 20.658 -5.081 1.00 55.31 94 ILE A O 1
ATOM 766 N N . ILE A 1 95 ? -10.231 18.711 -5.327 1.00 67.31 95 ILE A N 1
ATOM 767 C CA . ILE A 1 95 ? -11.395 17.941 -5.763 1.00 67.31 95 ILE A CA 1
ATOM 768 C C . ILE A 1 95 ? -11.913 17.190 -4.536 1.00 67.31 95 ILE A C 1
ATOM 770 O O . ILE A 1 95 ? -11.248 16.281 -4.041 1.00 67.31 95 ILE A O 1
ATOM 774 N N . GLU A 1 96 ? -13.099 17.559 -4.045 1.00 73.62 96 GLU A N 1
ATOM 775 C CA . GLU A 1 96 ? -13.725 16.913 -2.882 1.00 73.62 96 GLU A CA 1
ATOM 776 C C . GLU A 1 96 ? -13.721 15.379 -3.032 1.00 73.62 96 GLU A C 1
ATOM 778 O O . GLU A 1 96 ? -14.093 14.830 -4.075 1.00 73.62 96 GLU A O 1
ATOM 783 N N . GLY A 1 97 ? -13.257 14.678 -1.993 1.00 74.25 97 GLY A N 1
ATOM 784 C CA . GLY A 1 97 ? -13.154 13.215 -1.986 1.00 74.25 97 GLY A CA 1
ATOM 785 C C . GLY A 1 97 ? -11.998 12.635 -2.811 1.00 74.25 97 GLY A C 1
ATOM 786 O O . GLY A 1 97 ? -11.926 11.415 -2.963 1.00 74.25 97 GLY A O 1
ATOM 787 N N . THR A 1 98 ? -11.088 13.462 -3.334 1.00 83.31 98 THR A N 1
ATOM 788 C CA . THR A 1 98 ? -9.860 13.010 -4.008 1.00 83.31 98 THR A CA 1
ATOM 789 C C . THR A 1 98 ? -8.643 13.266 -3.124 1.00 83.31 98 THR A C 1
ATOM 791 O O . THR A 1 98 ? -8.513 14.326 -2.517 1.00 83.31 98 THR A O 1
ATOM 794 N N . LYS A 1 99 ? -7.757 12.278 -3.028 1.00 83.38 99 LYS A N 1
ATOM 795 C CA . LYS A 1 99 ? -6.474 12.340 -2.322 1.00 83.38 99 LYS A CA 1
ATOM 796 C C . LYS A 1 99 ? -5.352 11.996 -3.297 1.00 83.38 99 LYS A C 1
ATOM 798 O O . LYS A 1 99 ? -5.579 11.317 -4.295 1.00 83.38 99 LYS A O 1
ATOM 803 N N . ARG A 1 100 ? -4.132 12.437 -3.003 1.00 84.06 100 ARG A N 1
ATOM 804 C CA . ARG A 1 100 ? -2.957 12.099 -3.819 1.00 84.06 100 ARG A CA 1
ATOM 805 C C . ARG A 1 100 ? -2.455 10.682 -3.547 1.00 84.06 100 ARG A C 1
ATOM 807 O O . ARG A 1 100 ? -1.967 10.011 -4.453 1.00 84.06 100 ARG A O 1
ATOM 814 N N . THR A 1 101 ? -2.610 10.224 -2.309 1.00 86.81 101 THR A N 1
ATOM 815 C CA . THR A 1 101 ? -2.114 8.933 -1.836 1.00 86.81 101 THR A CA 1
ATOM 816 C C . THR A 1 101 ? -3.197 8.139 -1.117 1.00 86.81 101 THR A C 1
ATOM 818 O O . THR A 1 101 ? -4.176 8.675 -0.585 1.00 86.81 101 THR A O 1
ATOM 821 N N . ILE A 1 1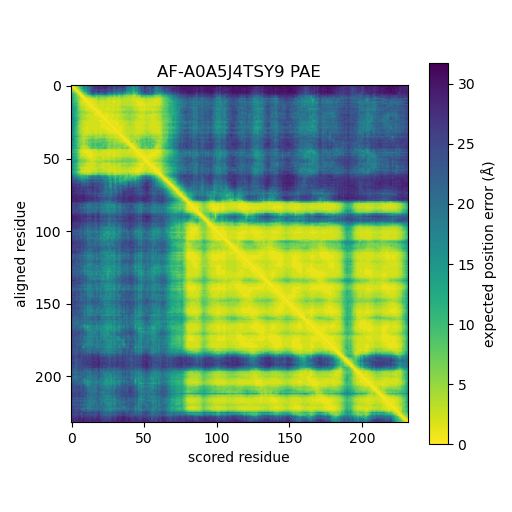02 ? -3.015 6.822 -1.091 1.00 91.31 102 ILE A N 1
ATOM 822 C CA . ILE A 1 102 ? -3.812 5.903 -0.285 1.00 91.31 102 ILE A CA 1
ATOM 823 C C . ILE A 1 102 ? -3.574 6.192 1.201 1.00 91.31 102 ILE A C 1
ATOM 825 O O . ILE A 1 102 ? -4.521 6.168 1.984 1.00 91.31 102 ILE A O 1
ATOM 829 N N . LYS A 1 103 ? -2.339 6.510 1.603 1.00 86.62 103 LYS A N 1
ATOM 830 C CA . LYS A 1 103 ? -2.006 6.977 2.956 1.00 86.62 103 LYS A CA 1
ATOM 831 C C . LYS A 1 103 ? -2.844 8.177 3.378 1.00 86.62 103 LYS A C 1
ATOM 833 O O . LYS A 1 103 ? -3.477 8.098 4.429 1.00 86.62 103 LYS A O 1
ATOM 838 N N . GLY A 1 104 ? -2.951 9.206 2.542 1.00 80.06 104 GLY A N 1
ATOM 839 C CA . GLY A 1 104 ? -3.800 10.366 2.805 1.00 80.06 104 GLY A CA 1
ATOM 840 C C . GLY A 1 104 ? -5.276 9.996 2.948 1.00 80.06 104 GLY A C 1
ATOM 841 O O . GLY A 1 104 ? -5.960 10.484 3.847 1.00 80.06 104 GLY A O 1
ATOM 842 N N . ALA A 1 105 ? -5.769 9.057 2.134 1.00 85.50 105 ALA A N 1
ATOM 843 C CA . ALA A 1 105 ? -7.124 8.515 2.276 1.00 85.50 105 ALA A CA 1
ATOM 844 C C . ALA A 1 105 ? -7.325 7.719 3.584 1.00 85.50 105 ALA A C 1
ATOM 846 O O . ALA A 1 105 ? -8.424 7.689 4.142 1.00 85.50 105 ALA A O 1
ATOM 847 N N . LEU A 1 106 ? -6.273 7.084 4.102 1.00 85.88 106 LEU A N 1
ATOM 848 C CA . LEU A 1 106 ? -6.303 6.301 5.337 1.00 85.88 106 LEU A CA 1
ATOM 849 C C . LEU A 1 106 ? -6.003 7.125 6.599 1.00 85.88 106 LEU A C 1
ATOM 851 O O . LEU A 1 106 ? -6.294 6.637 7.693 1.00 85.88 106 LEU A O 1
ATOM 855 N N . ALA A 1 107 ? -5.441 8.331 6.487 1.00 79.44 107 ALA A N 1
ATOM 856 C CA . ALA A 1 107 ? -5.030 9.150 7.629 1.00 79.44 107 ALA A CA 1
ATOM 857 C C . ALA A 1 107 ? -6.222 9.662 8.463 1.00 79.44 107 ALA A C 1
ATOM 859 O O . ALA A 1 107 ? -6.119 9.796 9.683 1.00 79.44 107 ALA A O 1
ATOM 860 N N . GLY A 1 108 ? -7.372 9.893 7.821 1.00 69.75 108 GLY A N 1
ATOM 861 C CA . GLY A 1 108 ? -8.604 10.335 8.475 1.00 69.75 108 GLY A CA 1
ATOM 862 C C . GLY A 1 108 ? -9.329 9.230 9.251 1.00 69.75 108 GLY A C 1
ATOM 863 O O . GLY A 1 108 ? -9.229 8.034 8.939 1.00 69.75 108 GLY A O 1
ATOM 864 N N . SER A 1 109 ? -10.108 9.632 10.260 1.00 71.25 109 SER A N 1
ATOM 865 C CA . SER A 1 109 ? -11.037 8.726 10.936 1.00 71.25 109 SER A CA 1
ATOM 866 C C . SER A 1 109 ? -12.215 8.398 10.011 1.00 71.25 109 SER A C 1
ATOM 868 O O . SER A 1 109 ? -12.686 9.246 9.256 1.00 71.25 109 SER A O 1
ATOM 870 N N . CYS A 1 110 ? -12.660 7.143 10.028 1.00 80.19 110 CYS A N 1
ATOM 871 C CA . CYS A 1 110 ? -13.828 6.708 9.278 1.00 80.19 110 CYS A CA 1
ATOM 872 C C . CYS A 1 110 ? -14.971 6.411 10.242 1.00 80.19 110 CYS A C 1
ATOM 874 O O . CYS A 1 110 ? -14.783 5.679 11.211 1.00 80.19 110 CYS A O 1
ATOM 876 N N . THR A 1 111 ? -16.148 6.971 9.976 1.00 81.50 111 THR A N 1
ATOM 877 C CA . THR A 1 111 ? -17.360 6.742 10.780 1.00 81.50 111 THR A CA 1
ATOM 878 C C . THR A 1 111 ? -18.384 5.857 10.070 1.00 81.50 111 THR A C 1
ATOM 880 O O . THR A 1 111 ? -19.324 5.383 10.706 1.00 81.50 111 THR A O 1
ATOM 883 N N . ASP A 1 112 ? -18.192 5.586 8.776 1.00 84.00 112 ASP A N 1
ATOM 884 C CA . ASP A 1 112 ? -19.051 4.698 7.995 1.00 84.00 112 ASP A CA 1
ATOM 885 C C . ASP A 1 112 ? -18.759 3.227 8.332 1.00 84.00 112 ASP A C 1
ATOM 887 O O . ASP A 1 112 ? -17.615 2.775 8.285 1.00 84.00 112 ASP A O 1
ATOM 891 N N . SER A 1 113 ? -19.802 2.452 8.636 1.00 84.56 113 SER A N 1
ATOM 892 C CA . SER A 1 113 ? -19.698 1.009 8.888 1.00 84.56 113 SER A CA 1
ATOM 893 C C . SER A 1 113 ? -19.254 0.194 7.667 1.00 84.56 113 SER A C 1
ATOM 895 O O . SER A 1 113 ? -18.790 -0.933 7.824 1.00 84.56 113 SER A O 1
ATOM 897 N N . ASN A 1 114 ? -19.389 0.744 6.457 1.00 87.44 114 ASN A N 1
ATOM 898 C CA . ASN A 1 114 ? -18.834 0.156 5.237 1.00 87.44 114 ASN A CA 1
ATOM 899 C C . ASN A 1 114 ? -17.312 0.339 5.139 1.00 87.44 114 ASN A C 1
ATOM 901 O O . ASN A 1 114 ? -16.688 -0.251 4.259 1.00 87.44 114 ASN A O 1
ATOM 905 N N . GLY A 1 115 ? -16.714 1.120 6.043 1.00 91.31 115 GLY A N 1
ATOM 906 C CA . GLY A 1 115 ? -15.285 1.375 6.084 1.00 91.31 115 GLY A CA 1
ATOM 907 C C . GLY A 1 115 ? -14.791 2.220 4.910 1.00 91.31 115 GLY A C 1
ATOM 908 O O . GLY A 1 115 ? -15.535 3.010 4.330 1.00 91.31 115 GLY A O 1
ATOM 909 N N . TYR A 1 116 ? -13.509 2.069 4.591 1.00 92.75 116 TYR A N 1
ATOM 910 C CA . TYR A 1 116 ? -12.812 2.828 3.559 1.00 92.75 116 TYR A CA 1
ATOM 911 C C . TYR A 1 116 ? -13.032 2.200 2.180 1.00 92.75 116 TYR A C 1
ATOM 913 O O . TYR A 1 116 ? -12.785 1.009 1.995 1.00 92.75 116 TYR A O 1
ATOM 921 N N . ILE A 1 117 ? -13.425 3.008 1.195 1.00 94.75 117 ILE A N 1
ATOM 922 C CA . ILE A 1 117 ? -13.542 2.609 -0.212 1.00 94.75 117 ILE A CA 1
ATOM 923 C C . ILE A 1 117 ? -12.631 3.511 -1.037 1.00 94.75 117 ILE A C 1
ATOM 925 O O . ILE A 1 117 ? -12.947 4.671 -1.273 1.00 94.75 117 ILE A O 1
ATOM 929 N N . ILE A 1 118 ? -11.507 2.975 -1.495 1.00 95.56 118 ILE A N 1
ATOM 930 C CA . ILE A 1 118 ? -10.451 3.717 -2.182 1.00 95.56 118 ILE A CA 1
ATOM 931 C C . ILE A 1 118 ? -10.387 3.261 -3.640 1.00 95.56 118 ILE A C 1
ATOM 933 O O . ILE A 1 118 ? -10.232 2.073 -3.915 1.00 95.56 118 ILE A O 1
ATOM 937 N N . THR A 1 119 ? -10.513 4.199 -4.579 1.00 97.00 119 THR A N 1
ATOM 938 C CA . THR A 1 119 ? -10.432 3.938 -6.027 1.00 97.00 119 THR A CA 1
ATOM 939 C C . THR A 1 119 ? -9.199 4.610 -6.619 1.00 97.00 119 THR A C 1
ATOM 941 O O . THR A 1 119 ? -9.106 5.833 -6.580 1.00 97.00 119 THR A O 1
ATOM 944 N N . LEU A 1 120 ? -8.280 3.832 -7.190 1.00 96.88 120 LEU A N 1
ATOM 945 C CA . LEU A 1 120 ? -7.057 4.337 -7.823 1.00 96.88 120 LEU A CA 1
ATOM 946 C C . LEU A 1 120 ? -7.364 4.757 -9.265 1.00 96.88 120 LEU A C 1
ATOM 948 O O . LEU A 1 120 ? -7.760 3.915 -10.069 1.00 96.88 120 LEU A O 1
ATOM 952 N N . LEU A 1 121 ? -7.222 6.042 -9.594 1.00 94.88 121 LEU A N 1
ATOM 953 C CA . LEU A 1 121 ? -7.602 6.570 -10.911 1.00 94.88 121 LEU A CA 1
ATOM 954 C C . LEU A 1 121 ? -6.495 6.432 -11.960 1.00 94.88 121 LEU A C 1
ATOM 956 O O . LEU A 1 121 ? -6.785 6.345 -13.152 1.00 94.88 121 LEU A O 1
ATOM 960 N N . ASN A 1 122 ? -5.231 6.403 -11.540 1.00 93.75 122 ASN A N 1
ATOM 961 C CA . ASN A 1 122 ? -4.107 6.301 -12.466 1.00 93.75 122 ASN A CA 1
ATOM 962 C C . ASN A 1 122 ? -3.876 4.851 -12.906 1.00 93.75 122 ASN A C 1
ATOM 964 O O . ASN A 1 122 ? -4.026 3.911 -12.122 1.00 93.75 122 ASN A O 1
ATOM 968 N N . ALA A 1 123 ? -3.444 4.678 -14.158 1.00 95.31 123 ALA A N 1
ATOM 969 C CA . ALA A 1 123 ? -3.031 3.378 -14.688 1.00 95.31 123 ALA A CA 1
ATOM 970 C C . ALA A 1 123 ? -1.772 2.834 -13.995 1.00 95.31 123 ALA A C 1
ATOM 972 O O . ALA A 1 123 ? -1.635 1.624 -13.844 1.00 95.31 123 ALA A O 1
ATOM 973 N N . LEU A 1 124 ? -0.878 3.723 -13.552 1.00 93.94 124 LEU A N 1
ATOM 974 C CA . LEU A 1 124 ? 0.292 3.400 -12.740 1.00 93.94 124 LEU A CA 1
ATOM 975 C C . LEU A 1 124 ? 0.150 4.081 -11.381 1.00 93.94 124 LEU A C 1
ATOM 977 O O . LEU A 1 124 ? -0.087 5.286 -11.323 1.00 93.94 124 LEU A O 1
ATOM 981 N N . HIS A 1 125 ? 0.333 3.320 -10.311 1.00 94.25 125 HIS A N 1
ATOM 982 C CA . HIS A 1 125 ? 0.315 3.811 -8.945 1.00 94.25 125 HIS A CA 1
ATOM 983 C C . HIS A 1 125 ? 1.562 3.323 -8.200 1.00 94.25 125 HIS A C 1
ATOM 985 O O . HIS A 1 125 ? 1.861 2.126 -8.182 1.00 94.25 125 HIS A O 1
ATOM 991 N N . TYR A 1 126 ? 2.300 4.249 -7.590 1.00 90.62 126 TYR A N 1
ATOM 992 C CA . TYR A 1 126 ? 3.505 3.933 -6.824 1.00 90.62 126 TYR A CA 1
ATOM 993 C C . TYR A 1 126 ? 3.347 4.380 -5.384 1.00 90.62 126 TYR A C 1
ATOM 995 O O . TYR A 1 126 ? 3.393 5.573 -5.090 1.00 90.62 126 TYR A O 1
ATOM 1003 N N . GLU A 1 127 ? 3.174 3.423 -4.479 1.00 89.69 127 GLU A N 1
ATOM 1004 C CA . GLU A 1 127 ? 2.999 3.727 -3.064 1.00 89.69 127 GLU A CA 1
ATOM 1005 C C . GLU A 1 127 ? 3.286 2.502 -2.195 1.00 89.69 127 GLU A C 1
ATOM 1007 O O . GLU A 1 127 ? 2.915 1.381 -2.537 1.00 89.69 127 GLU A O 1
ATOM 1012 N N . SER A 1 128 ? 3.924 2.732 -1.046 1.00 90.38 128 SER A N 1
ATOM 1013 C CA . SER A 1 128 ? 4.033 1.750 0.035 1.00 90.38 128 SER A CA 1
ATOM 1014 C C . SER A 1 128 ? 3.097 2.151 1.168 1.00 90.38 128 SER A C 1
ATOM 1016 O O . SER A 1 128 ? 3.210 3.275 1.665 1.00 90.38 128 SER A O 1
ATOM 1018 N N . ILE A 1 129 ? 2.214 1.249 1.598 1.00 92.62 129 ILE A N 1
ATOM 1019 C CA . ILE A 1 129 ? 1.175 1.530 2.597 1.00 92.62 129 ILE A CA 1
ATOM 1020 C C . ILE A 1 129 ? 1.220 0.589 3.799 1.00 92.62 129 ILE A C 1
ATOM 1022 O O . ILE A 1 129 ? 1.716 -0.541 3.733 1.00 92.62 129 ILE A O 1
ATOM 1026 N N . ILE A 1 130 ? 0.620 1.053 4.894 1.00 90.25 130 ILE A N 1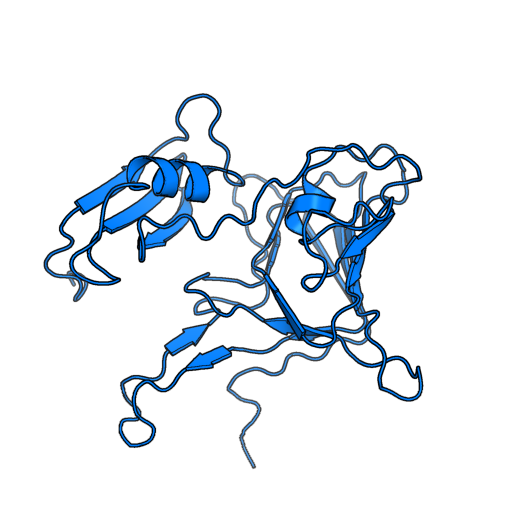
ATOM 1027 C CA . ILE A 1 130 ? 0.382 0.274 6.105 1.00 90.25 130 ILE A CA 1
ATOM 1028 C C . ILE A 1 130 ? -1.124 0.243 6.362 1.00 90.25 130 ILE A C 1
ATOM 1030 O O . ILE A 1 130 ? -1.775 1.279 6.458 1.00 90.25 130 ILE A O 1
ATOM 1034 N N . ILE A 1 131 ? -1.680 -0.958 6.494 1.00 93.31 131 ILE A N 1
ATOM 1035 C CA . ILE A 1 131 ? -3.051 -1.170 6.945 1.00 93.31 131 ILE A CA 1
ATOM 1036 C C . ILE A 1 131 ? -3.019 -1.521 8.427 1.00 93.31 131 ILE A C 1
ATOM 1038 O O . ILE A 1 131 ? -2.567 -2.594 8.835 1.00 93.31 131 ILE A O 1
ATOM 1042 N N . ASN A 1 132 ? -3.515 -0.581 9.221 1.00 89.88 132 ASN A N 1
ATOM 1043 C CA . ASN A 1 132 ? -3.663 -0.691 10.661 1.00 89.88 132 ASN A CA 1
ATOM 1044 C C . ASN A 1 132 ? -5.045 -0.150 11.051 1.00 89.88 132 ASN A C 1
ATOM 1046 O O . ASN A 1 132 ? -5.180 0.973 11.535 1.00 89.88 132 ASN A O 1
ATOM 1050 N N . LYS A 1 133 ? -6.093 -0.918 10.736 1.00 88.56 133 LYS A N 1
ATOM 1051 C CA . LYS A 1 133 ? -7.493 -0.540 10.983 1.00 88.56 133 LYS A CA 1
ATOM 1052 C C . LYS A 1 133 ? -8.199 -1.612 11.805 1.00 88.56 133 LYS A C 1
ATOM 1054 O O . LYS A 1 133 ? -7.868 -2.794 11.728 1.00 88.56 133 LYS A O 1
ATOM 1059 N N . THR A 1 134 ? -9.175 -1.201 12.610 1.00 85.44 134 THR A N 1
ATOM 1060 C CA . THR A 1 134 ? -9.969 -2.132 13.420 1.00 85.44 134 THR A CA 1
ATOM 1061 C C . THR A 1 134 ? -10.892 -2.975 12.535 1.00 85.44 134 THR A C 1
ATOM 1063 O O . THR A 1 134 ? -11.213 -2.611 11.405 1.00 85.44 134 THR A O 1
ATOM 1066 N N . GLN A 1 135 ? -11.385 -4.095 13.069 1.00 83.88 135 GLN A N 1
ATOM 1067 C CA . GLN A 1 135 ? -12.322 -4.982 12.364 1.00 83.88 135 GLN A CA 1
ATOM 1068 C C . GLN A 1 135 ? -13.613 -4.287 11.896 1.00 83.88 135 GLN A C 1
ATOM 1070 O O . GLN A 1 135 ? -14.241 -4.739 10.942 1.00 83.88 135 GLN A O 1
ATOM 1075 N N . THR A 1 136 ? -14.017 -3.208 12.566 1.00 87.44 136 THR A N 1
ATOM 1076 C CA . THR A 1 136 ? -15.266 -2.482 12.299 1.00 87.44 136 THR A CA 1
ATOM 1077 C C . THR A 1 136 ? -15.206 -1.583 11.069 1.00 87.44 136 THR A C 1
ATOM 1079 O O . THR A 1 136 ? -16.257 -1.185 10.583 1.00 87.44 136 THR A O 1
ATOM 1082 N N . PHE A 1 137 ? -14.006 -1.269 10.573 1.00 90.12 137 PHE A N 1
ATOM 1083 C CA . PHE A 1 137 ? -13.800 -0.366 9.442 1.00 90.12 137 PHE A CA 1
ATOM 1084 C C . PHE A 1 137 ? -12.963 -1.077 8.374 1.00 90.12 137 PHE A C 1
ATOM 1086 O O . PHE A 1 137 ? -11.739 -0.909 8.341 1.00 90.12 137 PHE A O 1
ATOM 1093 N N . PRO A 1 138 ? -13.590 -1.929 7.539 1.00 94.62 138 PRO A N 1
ATOM 1094 C CA . PRO A 1 138 ? -12.879 -2.622 6.470 1.00 94.62 138 PRO A CA 1
ATOM 1095 C C . PRO A 1 138 ? -12.280 -1.623 5.472 1.00 94.62 138 PRO A C 1
ATOM 1097 O O . PRO A 1 138 ? -12.715 -0.481 5.375 1.00 94.62 138 PRO A O 1
ATOM 1100 N N . VAL A 1 139 ? -11.262 -2.050 4.732 1.00 96.31 139 VAL A N 1
ATOM 1101 C CA . VAL A 1 139 ? -10.601 -1.245 3.703 1.00 96.31 139 VAL A CA 1
ATOM 1102 C C . VAL A 1 139 ? -10.733 -1.972 2.373 1.00 96.31 139 VAL A C 1
ATOM 1104 O O . VAL A 1 139 ? -10.230 -3.081 2.224 1.00 96.31 139 VAL A O 1
ATOM 1107 N N . LEU A 1 140 ? -11.388 -1.346 1.402 1.00 97.56 140 LEU A N 1
ATOM 1108 C CA . LEU A 1 140 ? -11.415 -1.765 0.006 1.00 97.56 140 LEU A CA 1
ATOM 1109 C C . LEU A 1 140 ? -10.517 -0.829 -0.800 1.00 97.56 140 LEU A C 1
ATOM 1111 O O . LEU A 1 140 ? -10.761 0.373 -0.832 1.00 97.56 140 LEU A O 1
ATOM 1115 N N . ILE A 1 141 ? -9.518 -1.383 -1.482 1.00 98.25 141 ILE A N 1
ATOM 1116 C CA . ILE A 1 141 ? -8.698 -0.661 -2.457 1.00 98.25 141 ILE A CA 1
ATOM 1117 C C . ILE A 1 141 ? -8.927 -1.309 -3.814 1.00 98.25 141 ILE A C 1
ATOM 1119 O O . ILE A 1 141 ? -8.688 -2.507 -3.980 1.00 98.25 141 ILE A O 1
ATOM 1123 N N . LYS A 1 142 ? -9.397 -0.523 -4.781 1.00 97.88 142 LYS A N 1
ATOM 1124 C CA . LYS A 1 142 ? -9.684 -1.007 -6.129 1.00 97.88 142 LYS A CA 1
ATOM 1125 C C . LYS A 1 142 ? -9.025 -0.165 -7.211 1.00 97.88 142 LYS A C 1
ATOM 1127 O O . LYS A 1 142 ? -9.002 1.062 -7.113 1.00 97.88 142 LYS A O 1
ATOM 1132 N N . GLY A 1 143 ? -8.543 -0.819 -8.262 1.00 97.69 143 GLY A N 1
ATOM 1133 C CA . GLY A 1 143 ? -8.150 -0.137 -9.491 1.00 97.69 143 GLY A CA 1
ATOM 1134 C C . GLY A 1 143 ? -9.375 0.398 -10.228 1.00 97.69 143 GLY A C 1
ATOM 1135 O O . GLY A 1 143 ? -10.376 -0.307 -10.375 1.00 97.69 143 GLY A O 1
ATOM 1136 N N . GLY A 1 144 ? -9.305 1.650 -10.663 1.00 96.56 144 GLY A N 1
ATOM 1137 C CA . GLY A 1 144 ? -10.343 2.344 -11.428 1.00 96.56 144 GLY A CA 1
ATOM 1138 C C . GLY A 1 144 ? -9.787 3.078 -12.646 1.00 96.56 144 GLY A C 1
ATOM 1139 O O . GLY A 1 144 ? -10.438 3.994 -13.148 1.00 96.56 144 GLY A O 1
ATOM 1140 N N . ALA A 1 145 ? -8.583 2.703 -13.084 1.00 95.31 145 ALA A N 1
ATOM 1141 C CA . ALA A 1 145 ? -7.959 3.245 -14.277 1.00 95.31 145 ALA A CA 1
ATOM 1142 C C . ALA A 1 145 ? -8.760 2.894 -15.534 1.00 95.31 145 ALA A C 1
ATOM 1144 O O . ALA A 1 145 ? -9.370 1.825 -15.631 1.00 95.31 145 ALA A O 1
ATOM 1145 N N . LYS A 1 146 ? -8.723 3.803 -16.509 1.00 95.31 146 LYS A N 1
ATOM 1146 C CA . LYS A 1 146 ? -9.368 3.640 -17.810 1.00 95.31 146 LYS A CA 1
ATOM 1147 C C . LYS A 1 146 ? -8.370 3.862 -18.939 1.00 95.31 146 LYS A C 1
ATOM 1149 O O . LYS A 1 146 ? -7.442 4.654 -18.781 1.00 95.31 146 LYS A O 1
ATOM 1154 N N . ASP A 1 147 ? -8.560 3.162 -20.052 1.00 93.44 147 ASP A N 1
ATOM 1155 C CA . ASP A 1 147 ? -7.836 3.439 -21.296 1.00 93.44 147 ASP A CA 1
ATOM 1156 C C . ASP A 1 147 ? -8.384 4.695 -22.010 1.00 93.44 147 ASP A C 1
ATOM 1158 O O . ASP A 1 147 ? -9.317 5.351 -21.538 1.00 93.44 147 ASP A O 1
ATOM 1162 N N . GLU A 1 148 ? -7.798 5.045 -23.159 1.00 93.06 148 GLU A N 1
ATOM 1163 C CA . GLU A 1 148 ? -8.211 6.207 -23.964 1.00 93.06 148 GLU A CA 1
ATOM 1164 C C . GLU A 1 148 ? -9.653 6.099 -24.498 1.00 93.06 148 GLU A C 1
ATOM 1166 O O . GLU A 1 148 ? -10.284 7.112 -24.803 1.00 93.06 148 GLU A O 1
ATOM 1171 N N . GLU A 1 149 ? -10.193 4.882 -24.586 1.00 94.62 149 GLU A N 1
ATOM 1172 C CA . GLU A 1 149 ? -11.559 4.595 -25.028 1.00 94.62 149 GLU A CA 1
ATOM 1173 C C . GLU A 1 149 ? -12.564 4.599 -23.858 1.00 94.62 149 GLU A C 1
ATOM 1175 O O . GLU A 1 149 ? -13.777 4.532 -24.070 1.00 94.62 149 GLU A O 1
ATOM 1180 N N . GLY A 1 150 ? -12.080 4.731 -22.619 1.00 93.56 150 GLY A N 1
ATOM 1181 C CA . GLY A 1 150 ? -12.882 4.753 -21.398 1.00 93.56 150 GLY A CA 1
ATOM 1182 C C . GLY A 1 150 ? -13.204 3.371 -20.819 1.00 93.56 150 GLY A C 1
ATOM 1183 O O . GLY A 1 150 ? -13.989 3.286 -19.859 1.00 93.56 150 GLY A O 1
ATOM 1184 N N . ASN A 1 151 ? -12.613 2.303 -21.360 1.00 95.12 151 ASN A N 1
ATOM 1185 C CA . ASN A 1 151 ? -12.765 0.947 -20.844 1.00 95.12 151 ASN A CA 1
ATOM 1186 C C . ASN A 1 151 ? -11.979 0.789 -19.542 1.00 95.12 151 ASN A C 1
ATOM 1188 O O . ASN A 1 151 ? -10.897 1.354 -19.387 1.00 95.12 151 ASN A O 1
ATOM 1192 N N . ASP A 1 152 ? -12.519 0.009 -18.606 1.00 94.06 152 ASP A N 1
ATOM 1193 C CA . ASP A 1 152 ? -11.821 -0.294 -17.357 1.00 94.06 152 ASP A CA 1
ATOM 1194 C C . ASP A 1 152 ? -10.592 -1.168 -17.631 1.00 94.06 152 ASP A C 1
ATOM 1196 O O . ASP A 1 152 ? -10.682 -2.204 -18.296 1.00 94.06 152 ASP A O 1
ATOM 1200 N N . ILE A 1 153 ? -9.453 -0.756 -17.080 1.00 96.75 153 ILE A N 1
ATOM 1201 C CA . ILE A 1 153 ? -8.199 -1.509 -17.111 1.00 96.75 153 ILE A CA 1
ATOM 1202 C C . ILE A 1 153 ? -7.720 -1.794 -15.684 1.00 96.75 153 ILE A C 1
ATOM 1204 O O . ILE A 1 153 ? -8.185 -1.198 -14.708 1.00 96.75 153 ILE A O 1
ATOM 1208 N N . LEU A 1 154 ? -6.778 -2.728 -15.554 1.00 95.81 154 LEU A N 1
ATOM 1209 C CA . LEU A 1 154 ? -6.095 -2.972 -14.286 1.00 95.81 154 LEU A CA 1
ATOM 1210 C C . LEU A 1 154 ? -5.241 -1.753 -13.926 1.00 95.81 154 LEU A C 1
ATOM 1212 O O . LEU A 1 154 ? -4.463 -1.270 -14.750 1.00 95.81 154 LEU A O 1
ATOM 1216 N N . THR A 1 155 ? -5.328 -1.297 -12.677 1.00 96.94 155 THR A N 1
ATOM 1217 C CA . THR A 1 155 ? -4.319 -0.376 -12.140 1.00 96.94 155 THR A CA 1
ATOM 1218 C C . THR A 1 155 ? -3.061 -1.170 -11.817 1.00 96.94 155 THR A C 1
ATOM 1220 O O . THR A 1 155 ? -3.106 -2.124 -11.038 1.00 96.94 155 THR A O 1
ATOM 1223 N N . VAL A 1 156 ? -1.927 -0.761 -12.378 1.00 96.00 156 VAL A N 1
ATOM 1224 C CA . VAL A 1 156 ? -0.617 -1.301 -12.025 1.00 96.00 156 VAL A CA 1
ATOM 1225 C C . VAL A 1 156 ? -0.143 -0.642 -10.738 1.00 96.00 156 VAL A C 1
ATOM 1227 O O . VAL A 1 156 ? 0.025 0.574 -10.698 1.00 96.00 156 VAL A O 1
ATOM 1230 N N . TRP A 1 157 ? 0.120 -1.434 -9.703 1.00 96.00 157 TRP A N 1
ATOM 1231 C CA . TRP A 1 157 ? 0.623 -0.948 -8.423 1.00 96.00 157 TRP A CA 1
ATOM 1232 C C . TRP A 1 157 ? 2.013 -1.514 -8.120 1.00 96.00 157 TRP A C 1
ATOM 1234 O O . TRP A 1 157 ? 2.216 -2.729 -8.056 1.00 96.00 157 TRP A O 1
ATOM 1244 N N . GLY A 1 158 ? 2.979 -0.617 -7.921 1.00 91.38 158 GLY A N 1
ATOM 1245 C CA . GLY A 1 158 ? 4.343 -0.940 -7.513 1.00 91.38 158 GLY A CA 1
ATOM 1246 C C . GLY A 1 158 ? 4.873 -0.036 -6.399 1.00 91.38 158 GLY A C 1
ATOM 1247 O O . GLY A 1 158 ? 4.170 0.812 -5.853 1.00 91.38 158 GLY A O 1
ATOM 1248 N N . VAL A 1 159 ? 6.162 -0.186 -6.101 1.00 83.38 159 VAL A N 1
ATOM 1249 C CA . VAL A 1 159 ? 6.962 0.818 -5.387 1.00 83.38 159 VAL A CA 1
ATOM 1250 C C . VAL A 1 159 ? 8.203 1.122 -6.215 1.00 83.38 159 VAL A C 1
ATOM 1252 O O . VAL A 1 159 ? 8.870 0.209 -6.680 1.00 83.38 159 VAL A O 1
ATOM 1255 N N . ASN A 1 160 ? 8.514 2.400 -6.390 1.00 76.38 160 ASN A N 1
ATOM 1256 C CA . ASN A 1 160 ? 9.698 2.893 -7.102 1.00 76.38 160 ASN A CA 1
ATOM 1257 C C . ASN A 1 160 ? 10.746 3.481 -6.135 1.00 76.38 160 ASN A C 1
ATOM 1259 O O . ASN A 1 160 ? 11.567 4.306 -6.516 1.00 76.38 160 ASN A O 1
ATOM 1263 N N . THR A 1 161 ? 10.682 3.088 -4.862 1.00 74.00 161 THR A N 1
ATOM 1264 C CA . THR A 1 161 ? 11.589 3.524 -3.793 1.00 74.00 161 THR A CA 1
ATOM 1265 C C . THR A 1 161 ? 12.135 2.303 -3.064 1.00 74.00 161 THR A C 1
ATOM 1267 O O . THR A 1 161 ? 11.581 1.212 -3.187 1.00 74.00 161 THR A O 1
ATOM 1270 N N . SER A 1 162 ? 13.126 2.496 -2.189 1.00 71.75 162 SER A N 1
ATOM 1271 C CA . SER A 1 162 ? 13.715 1.460 -1.318 1.00 71.75 162 SER A CA 1
ATOM 1272 C C . SER A 1 162 ? 12.764 0.819 -0.290 1.00 71.75 162 SER A C 1
ATOM 1274 O O . SER A 1 162 ? 13.199 0.088 0.606 1.00 71.75 162 SER A O 1
ATOM 1276 N N . SER A 1 163 ? 11.457 1.057 -0.420 1.00 78.56 163 SER A N 1
ATOM 1277 C CA . SER A 1 163 ? 10.417 0.463 0.407 1.00 78.56 163 SER A CA 1
ATOM 1278 C C . SER A 1 163 ? 10.488 -1.061 0.352 1.00 78.56 163 SER A C 1
ATOM 1280 O O . SER A 1 163 ? 10.469 -1.680 -0.711 1.00 78.56 163 SER A O 1
ATOM 1282 N N . ALA A 1 164 ? 10.524 -1.682 1.530 1.00 81.25 164 ALA A N 1
ATOM 1283 C CA . ALA A 1 164 ? 10.597 -3.132 1.638 1.00 81.25 164 ALA A CA 1
ATOM 1284 C C . ALA A 1 164 ? 9.352 -3.826 1.076 1.00 81.25 164 ALA A C 1
ATOM 1286 O O . ALA A 1 164 ? 9.444 -4.981 0.668 1.00 81.25 164 ALA A O 1
ATOM 1287 N N . ARG A 1 165 ? 8.190 -3.156 1.094 1.00 88.00 165 ARG A N 1
ATOM 1288 C CA . ARG A 1 165 ? 6.881 -3.731 0.762 1.00 88.00 165 ARG A CA 1
ATOM 1289 C C . ARG A 1 165 ? 5.986 -2.742 0.027 1.00 88.00 165 ARG A C 1
ATOM 1291 O O . ARG A 1 165 ? 6.115 -1.541 0.257 1.00 88.00 165 ARG A O 1
ATOM 1298 N N . ILE A 1 166 ? 5.039 -3.240 -0.771 1.00 92.94 166 ILE A N 1
ATOM 1299 C CA . ILE A 1 166 ? 3.930 -2.414 -1.288 1.00 92.94 166 ILE A CA 1
ATOM 1300 C C . ILE A 1 166 ? 2.859 -2.269 -0.200 1.00 92.94 166 ILE A C 1
ATOM 1302 O O . ILE A 1 166 ? 2.440 -1.162 0.113 1.00 92.94 166 ILE A O 1
ATOM 1306 N N . ILE A 1 167 ? 2.465 -3.370 0.448 1.00 96.19 167 ILE A N 1
ATOM 1307 C CA . ILE A 1 167 ? 1.439 -3.374 1.498 1.00 96.19 167 ILE A CA 1
ATOM 1308 C C . ILE A 1 167 ? 1.972 -4.071 2.750 1.00 96.19 167 ILE A C 1
ATOM 1310 O O . ILE A 1 167 ? 2.400 -5.223 2.698 1.00 96.19 167 ILE A O 1
ATOM 1314 N N . THR A 1 168 ? 1.880 -3.399 3.897 1.00 94.62 168 THR A N 1
ATOM 1315 C CA . THR A 1 168 ? 2.044 -4.010 5.224 1.00 94.62 168 THR A CA 1
ATOM 1316 C C . THR A 1 168 ? 0.688 -4.069 5.924 1.00 94.62 168 THR A C 1
ATOM 1318 O O . THR A 1 168 ? 0.145 -3.040 6.306 1.00 94.62 168 THR A O 1
ATOM 1321 N N . LEU A 1 169 ? 0.127 -5.261 6.113 1.00 95.31 169 LEU A N 1
ATOM 1322 C CA . LEU A 1 169 ? -1.114 -5.483 6.856 1.00 95.31 169 LEU A CA 1
ATOM 1323 C C . LEU A 1 169 ? -0.781 -5.850 8.308 1.00 95.31 169 LEU A C 1
ATOM 1325 O O . LEU A 1 169 ? -0.490 -7.007 8.607 1.00 95.31 169 LEU A O 1
ATOM 1329 N N . ILE A 1 170 ? -0.826 -4.862 9.203 1.00 91.62 170 ILE A N 1
ATOM 1330 C CA . ILE A 1 170 ? -0.617 -5.046 10.649 1.00 91.62 170 ILE A CA 1
ATOM 1331 C C . ILE A 1 170 ? -1.885 -5.627 11.277 1.00 91.62 170 ILE A C 1
ATOM 1333 O O . ILE A 1 170 ? -1.844 -6.657 11.951 1.00 91.62 170 ILE A O 1
ATOM 1337 N N . GLN A 1 171 ? -3.030 -4.998 11.012 1.00 92.00 171 GLN A N 1
ATOM 1338 C CA . GLN A 1 171 ? -4.351 -5.484 11.404 1.00 92.00 171 GLN A CA 1
ATOM 1339 C C . GLN A 1 171 ? -5.441 -4.884 10.519 1.00 92.00 171 GLN A C 1
ATOM 1341 O O . GLN A 1 171 ? -5.286 -3.779 9.992 1.00 92.00 171 GLN A O 1
ATOM 1346 N N . GLY A 1 172 ? -6.551 -5.607 10.388 1.00 93.00 172 GLY A N 1
ATOM 1347 C CA . GLY A 1 172 ? -7.742 -5.129 9.690 1.00 93.00 172 GLY A CA 1
ATOM 1348 C C . GLY A 1 172 ? -8.294 -6.116 8.671 1.00 93.00 172 GLY A C 1
ATOM 1349 O O . GLY A 1 172 ? -7.806 -7.237 8.527 1.00 93.00 172 GLY A O 1
ATOM 1350 N N . ASN A 1 173 ? -9.350 -5.681 7.987 1.00 95.56 173 ASN A N 1
ATOM 1351 C CA . ASN A 1 173 ? -9.983 -6.406 6.892 1.00 95.56 173 ASN A CA 1
ATOM 1352 C C . ASN A 1 173 ? -9.709 -5.661 5.584 1.00 95.56 173 ASN A C 1
ATOM 1354 O O . ASN A 1 173 ? -10.342 -4.640 5.323 1.00 95.56 173 ASN A O 1
ATOM 1358 N N . LEU A 1 174 ? -8.741 -6.146 4.809 1.00 97.62 174 LEU A N 1
ATOM 1359 C CA . LEU A 1 174 ? -8.312 -5.553 3.547 1.00 97.62 174 LEU A CA 1
ATOM 1360 C C . LEU A 1 174 ? -8.885 -6.343 2.368 1.00 97.62 174 LEU A C 1
ATOM 1362 O O . LEU A 1 174 ? -8.692 -7.552 2.278 1.00 97.62 174 LEU A O 1
ATOM 1366 N N . THR A 1 175 ? -9.528 -5.647 1.436 1.00 98.31 175 THR A N 1
ATOM 1367 C CA . THR A 1 175 ? -9.930 -6.172 0.129 1.00 98.31 175 THR A CA 1
ATOM 1368 C C . THR A 1 175 ? -9.185 -5.430 -0.973 1.00 98.31 175 THR A C 1
ATOM 1370 O O . THR A 1 175 ? -9.183 -4.201 -1.000 1.00 98.31 175 THR A O 1
ATOM 1373 N N . LEU A 1 176 ? -8.560 -6.179 -1.878 1.00 98.50 176 LEU A N 1
ATOM 1374 C CA . LEU A 1 176 ? -7.864 -5.668 -3.058 1.00 98.50 176 LEU A CA 1
ATOM 1375 C C . LEU A 1 176 ? -8.612 -6.122 -4.307 1.00 98.50 176 LEU A C 1
ATOM 1377 O O . LEU A 1 176 ? -8.914 -7.311 -4.424 1.00 98.50 176 LEU A O 1
ATOM 1381 N N . GLN A 1 177 ? -8.907 -5.192 -5.215 1.00 98.38 177 GLN A N 1
ATOM 1382 C CA . GLN A 1 177 ? -9.682 -5.490 -6.418 1.00 98.38 177 GLN A CA 1
ATOM 1383 C C . GLN A 1 177 ? -9.117 -4.829 -7.678 1.00 98.38 177 GLN A C 1
ATOM 1385 O O . GLN A 1 177 ? -8.766 -3.655 -7.644 1.00 98.38 177 GLN A O 1
ATOM 1390 N N . ASN A 1 178 ? -9.095 -5.539 -8.811 1.00 97.88 178 ASN A N 1
ATOM 1391 C CA . ASN A 1 178 ? -8.734 -4.970 -10.122 1.00 97.88 178 ASN A CA 1
ATOM 1392 C C . ASN A 1 178 ? -7.342 -4.292 -10.137 1.00 97.88 178 ASN A C 1
ATOM 1394 O O . ASN A 1 178 ? -7.175 -3.169 -10.613 1.00 97.88 178 ASN A O 1
ATOM 1398 N N . ILE A 1 179 ? -6.337 -4.964 -9.566 1.00 97.94 179 ILE A N 1
ATOM 1399 C CA . ILE A 1 179 ? -4.967 -4.440 -9.430 1.00 97.94 179 ILE A CA 1
ATOM 1400 C C . ILE A 1 179 ? -3.958 -5.443 -9.986 1.00 97.94 179 ILE A C 1
ATOM 1402 O O . ILE A 1 179 ? -3.999 -6.628 -9.655 1.00 97.94 179 ILE A O 1
ATOM 1406 N N . GLU A 1 180 ? -3.010 -4.958 -10.777 1.00 96.75 180 GLU A N 1
ATOM 1407 C CA . GLU A 1 180 ? -1.814 -5.692 -11.178 1.00 96.75 180 GLU A CA 1
ATOM 1408 C C . GLU A 1 180 ? -0.624 -5.240 -10.321 1.00 96.75 180 GLU A C 1
ATOM 1410 O O . GLU A 1 180 ? -0.157 -4.112 -10.438 1.00 96.75 180 GLU A O 1
ATOM 1415 N N . PHE A 1 181 ? -0.095 -6.113 -9.467 1.00 95.25 181 PHE A N 1
ATOM 1416 C CA . PHE A 1 181 ? 1.107 -5.820 -8.690 1.00 95.25 181 PHE A CA 1
ATOM 1417 C C . PHE A 1 181 ? 2.374 -6.122 -9.488 1.00 95.25 181 PHE A C 1
ATOM 1419 O O . PHE A 1 181 ? 2.500 -7.213 -10.055 1.00 95.25 181 PHE A O 1
ATOM 1426 N N . LYS A 1 182 ? 3.335 -5.189 -9.474 1.00 90.06 182 LYS A N 1
ATOM 1427 C CA . LYS A 1 182 ? 4.641 -5.346 -10.134 1.00 90.06 182 LYS A CA 1
ATOM 1428 C C . LYS A 1 182 ? 5.803 -5.030 -9.208 1.00 90.06 182 LYS A C 1
ATOM 1430 O O . LYS A 1 182 ? 5.719 -4.151 -8.350 1.00 90.06 182 LYS A O 1
ATOM 1435 N N . TYR A 1 183 ? 6.908 -5.723 -9.455 1.00 85.62 183 TYR A N 1
ATOM 1436 C CA . TYR A 1 183 ? 8.215 -5.290 -8.988 1.00 85.62 183 TYR A CA 1
ATOM 1437 C C . TYR A 1 183 ? 8.749 -4.217 -9.935 1.00 85.62 183 TYR A C 1
ATOM 1439 O O . TYR A 1 183 ? 8.674 -4.360 -11.155 1.00 85.62 183 TYR A O 1
ATOM 1447 N N . TYR A 1 184 ? 9.285 -3.149 -9.368 1.00 80.19 184 TYR A N 1
ATOM 1448 C CA . TYR A 1 184 ? 10.120 -2.208 -10.083 1.00 80.19 184 TYR A CA 1
ATOM 1449 C C . TYR A 1 184 ? 11.537 -2.777 -10.165 1.00 80.19 184 TYR A C 1
ATOM 1451 O O . TYR A 1 184 ? 12.087 -3.226 -9.158 1.00 80.19 184 TYR A O 1
ATOM 1459 N N . GLN A 1 185 ? 12.105 -2.759 -11.365 1.00 76.31 185 GLN A N 1
ATOM 1460 C CA . GLN A 1 185 ? 13.488 -3.124 -11.637 1.00 76.31 185 GLN A CA 1
ATOM 1461 C C . GLN A 1 185 ? 14.176 -1.890 -12.208 1.00 76.31 185 GLN A C 1
ATOM 1463 O O . GLN A 1 185 ? 13.714 -1.333 -13.204 1.00 76.31 185 GLN A O 1
ATOM 1468 N N . SER A 1 186 ? 15.258 -1.453 -11.573 1.00 67.62 186 SER A N 1
ATOM 1469 C CA . SER A 1 186 ? 16.162 -0.455 -12.138 1.00 67.62 186 SER A CA 1
ATOM 1470 C C . SER A 1 186 ? 17.522 -1.098 -12.337 1.00 67.62 186 SER A C 1
ATOM 1472 O O . SER A 1 186 ? 18.179 -1.451 -11.360 1.00 67.62 186 SER A O 1
ATOM 1474 N N . SER A 1 187 ? 17.943 -1.220 -13.594 1.00 61.69 187 SER A N 1
ATOM 1475 C CA . SER A 1 187 ? 19.328 -1.498 -13.965 1.00 61.69 187 SER A CA 1
ATOM 1476 C C . SER A 1 187 ? 20.083 -0.169 -14.032 1.00 61.69 187 SER A C 1
ATOM 1478 O O . SER A 1 187 ? 19.742 0.684 -14.856 1.00 61.69 187 SER A O 1
ATOM 1480 N N . ALA A 1 188 ? 21.090 0.035 -13.179 1.00 55.28 188 ALA A N 1
ATOM 1481 C CA . ALA A 1 188 ? 21.995 1.180 -13.325 1.00 55.28 188 ALA A CA 1
ATOM 1482 C C . ALA A 1 188 ? 22.873 1.057 -14.589 1.00 55.28 188 ALA A C 1
ATOM 1484 O O . ALA A 1 188 ? 23.256 2.075 -15.165 1.00 55.28 188 ALA A O 1
ATOM 1485 N N . ASP A 1 189 ? 23.111 -0.173 -15.057 1.00 51.12 189 ASP A N 1
ATOM 1486 C CA . ASP A 1 189 ? 23.801 -0.492 -16.304 1.00 51.12 189 ASP A CA 1
ATOM 1487 C C . ASP A 1 189 ? 23.178 -1.763 -16.925 1.00 51.12 189 ASP A C 1
ATOM 1489 O O . ASP A 1 189 ? 23.176 -2.808 -16.277 1.00 51.12 189 ASP A O 1
ATOM 1493 N N . PRO A 1 190 ? 22.601 -1.714 -18.140 1.00 52.09 190 PRO A N 1
ATOM 1494 C CA . PRO A 1 190 ? 22.041 -2.893 -18.805 1.00 52.09 190 PRO A CA 1
ATOM 1495 C C . PRO A 1 190 ? 23.093 -3.934 -19.241 1.00 52.09 190 PRO A C 1
ATOM 1497 O O . PRO A 1 190 ? 22.704 -4.979 -19.759 1.00 52.09 190 PRO A O 1
ATOM 1500 N N . GLU A 1 191 ? 24.396 -3.667 -19.074 1.00 55.72 191 GLU A N 1
ATOM 1501 C CA . GLU A 1 191 ? 25.475 -4.642 -19.304 1.00 55.72 191 GLU A CA 1
ATOM 1502 C C . GLU A 1 191 ? 26.040 -5.273 -18.011 1.00 55.72 191 GLU A C 1
ATOM 1504 O O . GLU A 1 191 ? 26.882 -6.172 -18.106 1.00 55.72 191 GLU A O 1
ATOM 1509 N N . ASP A 1 192 ? 25.578 -4.861 -16.820 1.00 52.09 192 ASP A N 1
ATOM 1510 C CA . ASP A 1 192 ? 26.007 -5.428 -15.531 1.00 52.09 192 ASP A CA 1
ATOM 1511 C C . ASP A 1 192 ? 24.816 -5.965 -14.717 1.00 52.09 192 ASP A C 1
ATOM 1513 O O . ASP A 1 192 ? 24.159 -5.250 -13.955 1.00 52.09 192 ASP A O 1
ATOM 1517 N N . ASP A 1 193 ? 24.567 -7.272 -14.846 1.00 53.12 193 ASP A N 1
ATOM 1518 C CA . ASP A 1 193 ? 23.517 -8.014 -14.130 1.00 53.12 193 ASP A CA 1
ATOM 1519 C C . ASP A 1 193 ? 23.662 -7.959 -12.587 1.00 53.12 193 ASP A C 1
ATOM 1521 O O . ASP A 1 193 ? 22.815 -8.488 -11.863 1.00 53.12 193 ASP A O 1
ATOM 1525 N N . GLN A 1 194 ? 24.740 -7.370 -12.046 1.00 53.06 194 GLN A N 1
ATOM 1526 C CA . GLN A 1 194 ? 24.970 -7.266 -10.600 1.00 53.06 194 GLN A CA 1
ATOM 1527 C C . GLN A 1 194 ? 24.422 -5.990 -9.944 1.00 53.06 194 GLN A C 1
ATOM 1529 O O . GLN A 1 194 ? 24.359 -5.948 -8.714 1.00 53.06 194 GLN A O 1
ATOM 1534 N N . ASP A 1 195 ? 23.959 -5.007 -10.725 1.00 55.12 195 ASP A N 1
ATOM 1535 C CA . ASP A 1 195 ? 23.426 -3.732 -10.213 1.00 55.12 195 ASP A CA 1
ATOM 1536 C C . ASP A 1 195 ? 21.892 -3.603 -10.325 1.00 55.12 195 ASP A C 1
ATOM 1538 O O . ASP A 1 195 ? 21.325 -2.528 -10.089 1.00 55.12 195 ASP A O 1
ATOM 1542 N N . GLU A 1 196 ? 21.182 -4.692 -10.645 1.00 64.38 196 GLU A N 1
ATOM 1543 C CA . GLU A 1 196 ? 19.718 -4.689 -10.660 1.00 64.38 196 GLU A CA 1
ATOM 1544 C C . GLU A 1 196 ? 19.151 -4.441 -9.260 1.00 64.38 196 GLU A C 1
ATOM 1546 O O . GLU A 1 196 ? 19.192 -5.284 -8.358 1.00 64.38 196 GLU A O 1
ATOM 1551 N N . THR A 1 197 ? 18.552 -3.265 -9.085 1.00 73.06 197 THR A N 1
ATOM 1552 C CA . THR A 1 197 ? 17.802 -2.964 -7.874 1.00 73.06 197 THR A CA 1
ATOM 1553 C C . THR A 1 197 ? 16.337 -3.316 -8.076 1.00 73.06 197 THR A C 1
ATOM 1555 O O . THR A 1 197 ? 15.655 -2.761 -8.939 1.00 73.06 197 THR A O 1
ATOM 1558 N N . ILE A 1 198 ? 15.852 -4.232 -7.239 1.00 79.50 198 ILE A N 1
ATOM 1559 C CA . ILE A 1 198 ? 14.475 -4.719 -7.255 1.00 79.50 198 ILE A CA 1
ATOM 1560 C C . ILE A 1 198 ? 13.706 -4.150 -6.061 1.00 79.50 198 ILE A C 1
ATOM 1562 O O . ILE A 1 198 ? 14.086 -4.354 -4.903 1.00 79.50 198 ILE A O 1
ATOM 1566 N N . TRP A 1 199 ? 12.568 -3.511 -6.334 1.00 81.12 199 TRP A N 1
ATOM 1567 C CA . TRP A 1 199 ? 11.616 -3.066 -5.318 1.00 81.12 199 TRP A CA 1
ATOM 1568 C C . TRP A 1 199 ? 10.209 -3.618 -5.581 1.00 81.12 199 TRP A C 1
ATOM 1570 O O . TRP A 1 199 ? 9.806 -3.721 -6.734 1.00 81.12 199 TRP A O 1
ATOM 1580 N N . PRO A 1 200 ? 9.421 -3.960 -4.548 1.00 82.06 200 PRO A N 1
ATOM 1581 C CA . PRO A 1 200 ? 9.831 -4.064 -3.148 1.00 82.06 200 PRO A CA 1
ATOM 1582 C C . PRO A 1 200 ? 10.871 -5.181 -2.955 1.00 82.06 200 PRO A C 1
ATOM 1584 O O . PRO A 1 200 ? 10.779 -6.219 -3.595 1.00 82.06 200 PRO A O 1
ATOM 1587 N N . TRP A 1 201 ? 11.849 -5.016 -2.061 1.00 77.19 201 TRP A N 1
ATOM 1588 C CA . TRP A 1 201 ? 12.894 -6.040 -1.878 1.00 77.19 201 TRP A CA 1
ATOM 1589 C C . TRP A 1 201 ? 12.478 -7.196 -0.948 1.00 77.19 201 TRP A C 1
ATOM 1591 O O . TRP A 1 201 ? 13.139 -8.231 -0.923 1.00 77.19 201 TRP A O 1
ATOM 1601 N N . ASN A 1 202 ? 11.399 -7.042 -0.165 1.00 83.81 202 ASN A N 1
ATOM 1602 C CA . ASN A 1 202 ? 10.928 -8.061 0.782 1.00 83.81 202 ASN A CA 1
ATOM 1603 C C . ASN A 1 202 ? 9.687 -8.804 0.265 1.00 83.81 202 ASN A C 1
ATOM 1605 O O . ASN A 1 202 ? 9.741 -10.013 0.054 1.00 83.81 202 ASN A O 1
ATOM 1609 N N . ALA A 1 203 ? 8.565 -8.105 0.072 1.00 88.44 203 ALA A N 1
ATOM 1610 C CA . ALA A 1 203 ? 7.304 -8.721 -0.347 1.00 88.44 203 ALA A CA 1
ATOM 1611 C C . ALA A 1 203 ? 6.349 -7.698 -0.974 1.00 88.44 203 ALA A C 1
ATOM 1613 O O . ALA A 1 203 ? 6.343 -6.540 -0.577 1.00 88.44 203 ALA A O 1
ATOM 1614 N N . ILE A 1 204 ? 5.471 -8.125 -1.886 1.00 92.25 204 ILE A N 1
ATOM 1615 C CA . ILE A 1 204 ? 4.354 -7.284 -2.357 1.00 92.25 204 ILE A CA 1
ATOM 1616 C C . ILE A 1 204 ? 3.405 -6.996 -1.186 1.00 92.25 204 ILE A C 1
ATOM 1618 O O . ILE A 1 204 ? 3.184 -5.839 -0.837 1.00 92.25 204 ILE A O 1
ATOM 1622 N N . ILE A 1 205 ? 2.900 -8.050 -0.538 1.00 94.88 205 ILE A N 1
ATOM 1623 C CA . ILE A 1 205 ? 2.019 -7.960 0.630 1.00 94.88 205 ILE A CA 1
ATOM 1624 C C . ILE A 1 205 ? 2.676 -8.702 1.789 1.00 94.88 205 ILE A C 1
ATOM 1626 O O . ILE A 1 205 ? 2.990 -9.885 1.679 1.00 94.88 205 ILE A O 1
ATOM 1630 N N . PHE A 1 206 ? 2.850 -8.019 2.914 1.00 93.44 206 PHE A N 1
ATOM 1631 C CA . PHE A 1 206 ? 3.340 -8.599 4.157 1.00 93.44 206 PHE A CA 1
ATOM 1632 C C . PHE A 1 206 ? 2.269 -8.480 5.238 1.00 93.44 206 PHE A C 1
ATOM 1634 O O . PHE A 1 206 ? 1.871 -7.373 5.591 1.00 93.44 206 PHE A O 1
ATOM 1641 N N . ALA A 1 207 ? 1.809 -9.610 5.772 1.00 93.56 207 ALA A N 1
ATOM 1642 C CA . ALA A 1 207 ? 0.752 -9.661 6.779 1.00 93.56 207 ALA A CA 1
ATOM 1643 C C . ALA A 1 207 ? 1.256 -10.349 8.053 1.00 93.56 207 ALA A C 1
ATOM 1645 O O . ALA A 1 207 ? 1.056 -11.547 8.251 1.00 93.56 207 ALA A O 1
ATOM 1646 N N . TYR A 1 208 ? 1.941 -9.600 8.912 1.00 84.69 208 TYR A N 1
ATOM 1647 C CA . TYR A 1 208 ? 2.459 -10.114 10.176 1.00 84.69 208 TYR A CA 1
ATOM 1648 C C . TYR A 1 208 ? 2.604 -8.989 11.193 1.00 84.69 208 TYR A C 1
ATOM 1650 O O . TYR A 1 208 ? 3.073 -7.904 10.863 1.00 84.69 208 TYR A O 1
ATOM 1658 N N . ASP A 1 209 ? 2.209 -9.290 12.426 1.00 86.31 209 ASP A N 1
ATOM 1659 C CA . ASP A 1 209 ? 2.459 -8.484 13.616 1.00 86.31 209 ASP A CA 1
ATOM 1660 C C . ASP A 1 209 ? 2.369 -9.411 14.840 1.00 86.31 209 ASP A C 1
ATOM 1662 O O . ASP A 1 209 ? 1.544 -10.330 14.834 1.00 86.31 209 ASP A O 1
ATOM 1666 N N . GLN A 1 210 ? 3.216 -9.211 15.853 1.00 81.38 210 GLN A N 1
ATOM 1667 C CA . GLN A 1 210 ? 3.258 -10.071 17.047 1.00 81.38 210 GLN A CA 1
ATOM 1668 C C . GLN A 1 210 ? 2.144 -9.767 18.057 1.00 81.38 210 GLN A C 1
ATOM 1670 O O . GLN A 1 210 ? 1.747 -10.647 18.820 1.00 81.38 210 GLN A O 1
ATOM 1675 N N . SER A 1 211 ? 1.649 -8.531 18.069 1.00 83.25 211 SER A N 1
ATOM 1676 C CA . SER A 1 211 ? 0.698 -8.021 19.056 1.00 83.25 211 SER A CA 1
ATOM 1677 C C . SER A 1 211 ? -0.751 -8.143 18.585 1.00 83.25 211 SER A C 1
ATOM 1679 O O . SER A 1 211 ? -1.655 -8.348 19.396 1.00 83.25 211 SER A O 1
ATOM 1681 N N . PHE A 1 212 ? -0.991 -8.053 17.276 1.00 80.12 212 PHE A N 1
ATOM 1682 C CA . PHE A 1 212 ? -2.329 -8.131 16.694 1.00 80.12 212 PHE A CA 1
ATOM 1683 C C . PHE A 1 212 ? -2.584 -9.473 16.008 1.00 80.12 212 PHE A C 1
ATOM 1685 O O . PHE A 1 212 ? -1.800 -9.928 15.180 1.00 80.12 212 PHE A O 1
ATOM 1692 N N . SER A 1 213 ? -3.739 -10.086 16.271 1.00 79.25 213 SER A N 1
ATOM 1693 C CA . SER A 1 213 ? -4.133 -11.362 15.653 1.00 79.25 213 SER A CA 1
ATOM 1694 C C . SER A 1 213 ? -5.150 -11.215 14.517 1.00 79.25 213 SER A C 1
ATOM 1696 O O . SER A 1 213 ? -5.252 -12.104 13.674 1.00 79.25 213 SER A O 1
ATOM 1698 N N . PHE A 1 214 ? -5.888 -10.101 14.451 1.00 88.75 214 PHE A N 1
ATOM 1699 C CA . PHE A 1 214 ? -6.938 -9.906 13.451 1.00 88.75 214 PHE A CA 1
ATOM 1700 C C . PHE A 1 214 ? -6.387 -9.341 12.137 1.00 88.75 214 PHE A C 1
ATOM 1702 O O . PHE A 1 214 ? -6.104 -8.148 12.024 1.00 88.75 214 PHE A O 1
ATOM 1709 N N . LYS A 1 215 ? -6.270 -10.208 11.129 1.00 93.19 215 LYS A N 1
ATOM 1710 C CA . LYS A 1 215 ? -5.885 -9.865 9.757 1.00 93.19 215 LYS A CA 1
ATOM 1711 C C . LYS A 1 215 ? -6.730 -10.688 8.791 1.00 93.19 215 LYS A C 1
ATOM 1713 O O . LYS A 1 215 ? -6.663 -11.914 8.810 1.00 93.19 215 LYS A O 1
ATOM 1718 N N . ILE A 1 216 ? -7.515 -10.021 7.955 1.00 95.19 216 ILE A N 1
ATOM 1719 C CA . ILE A 1 216 ? -8.251 -10.638 6.850 1.00 95.19 216 ILE A CA 1
ATOM 1720 C C . ILE A 1 216 ? -7.782 -9.967 5.567 1.00 95.19 216 ILE A C 1
ATOM 1722 O O . ILE A 1 216 ? -7.760 -8.741 5.481 1.00 95.19 216 ILE A O 1
ATOM 1726 N N . LEU A 1 217 ? -7.401 -10.780 4.586 1.00 96.25 217 LEU A N 1
ATOM 1727 C CA . LEU A 1 217 ? -7.037 -10.337 3.250 1.00 96.25 217 LEU A CA 1
ATOM 1728 C C . LEU A 1 217 ? -7.951 -11.031 2.241 1.00 96.25 217 LEU A C 1
ATOM 1730 O O . LEU A 1 217 ? -7.959 -12.258 2.157 1.00 96.25 217 LEU A O 1
ATOM 1734 N N . THR A 1 218 ? -8.686 -10.238 1.472 1.00 97.69 218 THR A N 1
ATOM 1735 C CA . THR A 1 218 ? -9.468 -10.681 0.317 1.00 97.69 218 THR A CA 1
ATOM 1736 C C . THR A 1 218 ? -8.831 -10.109 -0.940 1.00 97.69 218 THR A C 1
ATOM 1738 O O . THR A 1 218 ? -8.489 -8.928 -0.986 1.00 97.69 218 THR A O 1
ATOM 1741 N N . VAL A 1 219 ? -8.658 -10.938 -1.963 1.00 97.31 219 VAL A N 1
ATOM 1742 C CA . VAL A 1 219 ? -8.102 -10.524 -3.252 1.00 97.31 219 VAL A CA 1
ATOM 1743 C C . VAL A 1 219 ? -9.064 -10.970 -4.342 1.00 97.31 219 VAL A C 1
ATOM 1745 O O . VAL A 1 219 ? -9.424 -12.145 -4.393 1.00 97.31 219 VAL A O 1
ATOM 1748 N N . ASP A 1 220 ? -9.480 -10.038 -5.191 1.00 96.62 220 ASP A N 1
ATOM 1749 C CA . ASP A 1 220 ? -10.430 -10.272 -6.274 1.00 96.62 220 ASP A CA 1
ATOM 1750 C C . ASP A 1 220 ? -9.903 -9.672 -7.581 1.00 96.62 220 ASP A C 1
ATOM 1752 O O . ASP A 1 220 ? -9.616 -8.481 -7.666 1.00 96.62 220 ASP A O 1
ATOM 1756 N N . SER A 1 221 ? -9.794 -10.491 -8.627 1.00 94.62 221 SER A N 1
ATOM 1757 C CA . SER A 1 221 ? -9.409 -10.014 -9.962 1.00 94.62 221 SER A CA 1
ATOM 1758 C C . SER A 1 221 ? -8.075 -9.241 -9.975 1.00 94.62 221 SER A C 1
ATOM 1760 O O . SER A 1 221 ? -7.922 -8.253 -10.690 1.00 94.62 221 SER A O 1
ATOM 1762 N N . C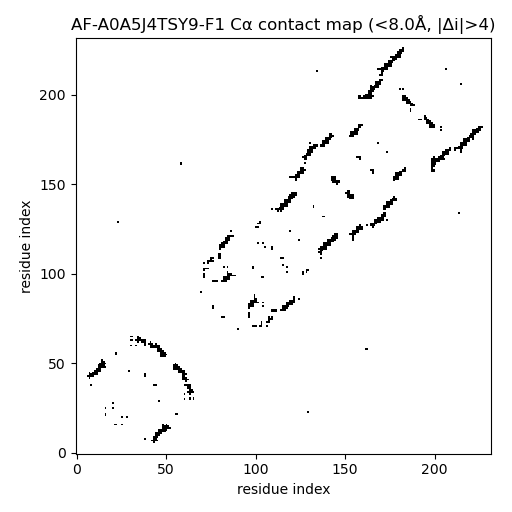YS A 1 222 ? -7.107 -9.674 -9.158 1.00 96.12 222 CYS A N 1
ATOM 1763 C CA . CYS A 1 222 ? -5.751 -9.122 -9.131 1.00 96.12 222 CYS A CA 1
ATOM 1764 C C . CYS A 1 222 ? -4.751 -10.030 -9.853 1.00 96.12 222 CYS A C 1
ATOM 1766 O O . CYS A 1 222 ? -4.891 -11.254 -9.857 1.00 96.12 222 CYS A O 1
ATOM 1768 N N . ILE A 1 223 ? -3.692 -9.424 -10.388 1.00 94.94 223 ILE A N 1
ATOM 1769 C CA . ILE A 1 223 ? -2.555 -10.117 -11.000 1.00 94.94 223 ILE A CA 1
ATOM 1770 C C . ILE A 1 223 ? -1.306 -9.852 -10.155 1.00 94.94 223 ILE A C 1
ATOM 1772 O O . ILE A 1 223 ? -1.046 -8.717 -9.771 1.00 94.94 223 ILE A O 1
ATOM 1776 N N . PHE A 1 224 ? -0.517 -10.890 -9.873 1.00 92.25 224 PHE A N 1
ATOM 1777 C CA . PHE A 1 224 ? 0.777 -10.766 -9.196 1.00 92.25 224 PHE A CA 1
ATOM 1778 C C . PHE A 1 224 ? 1.895 -11.099 -10.180 1.00 92.25 224 PHE A C 1
ATOM 1780 O O . PHE A 1 224 ? 2.260 -12.263 -10.346 1.00 92.25 224 PHE A O 1
ATOM 1787 N N . ASN A 1 225 ? 2.454 -10.072 -10.816 1.00 82.25 225 ASN A N 1
ATOM 1788 C CA . ASN A 1 225 ? 3.546 -10.227 -11.769 1.00 82.25 225 ASN A CA 1
ATOM 1789 C C . ASN A 1 225 ? 4.890 -10.162 -11.041 1.00 82.25 225 ASN A C 1
ATOM 1791 O O . ASN A 1 225 ? 5.584 -9.146 -11.006 1.00 82.25 225 ASN A O 1
ATOM 1795 N N . GLY A 1 226 ? 5.217 -11.285 -10.395 1.00 69.94 226 GLY A N 1
ATOM 1796 C CA . GLY A 1 226 ? 6.501 -11.511 -9.741 1.00 69.94 226 GLY A CA 1
ATOM 1797 C C . GLY A 1 226 ? 7.644 -11.781 -10.725 1.00 69.94 226 GLY A C 1
ATOM 1798 O O . GLY A 1 226 ? 7.428 -12.105 -11.895 1.00 69.94 226 GLY A O 1
ATOM 1799 N N . LEU A 1 227 ? 8.873 -11.722 -10.209 1.00 68.62 227 LEU A N 1
ATOM 1800 C CA . LEU A 1 227 ? 10.127 -11.915 -10.960 1.00 68.62 227 LEU A CA 1
ATOM 1801 C C . LEU A 1 227 ? 10.254 -13.303 -11.619 1.00 68.62 227 LEU A C 1
ATOM 1803 O O . LEU A 1 227 ? 11.019 -13.476 -12.556 1.00 68.62 227 LEU A O 1
ATOM 1807 N N . GLY A 1 228 ? 9.496 -14.298 -11.146 1.00 57.84 228 GLY A N 1
ATOM 1808 C CA . GLY A 1 228 ? 9.486 -15.660 -11.694 1.00 57.84 228 GLY A CA 1
ATOM 1809 C C . GLY A 1 228 ? 8.551 -15.879 -12.889 1.00 57.84 228 GLY A C 1
ATOM 1810 O O . GLY A 1 228 ? 8.452 -17.004 -13.364 1.00 57.84 228 GLY A O 1
ATOM 1811 N N . SER A 1 229 ? 7.842 -14.846 -13.364 1.00 54.56 229 SER A N 1
ATOM 1812 C CA . SER A 1 229 ? 6.922 -14.959 -14.512 1.00 54.56 229 SER A CA 1
ATOM 1813 C C . SER A 1 229 ? 7.627 -15.000 -15.878 1.00 54.56 229 SER A C 1
ATOM 1815 O O . SER A 1 229 ? 6.973 -15.235 -16.889 1.00 54.56 229 SER A O 1
ATOM 1817 N N . GLN A 1 230 ? 8.956 -14.840 -15.913 1.00 46.94 230 GLN A N 1
ATOM 1818 C CA . GLN A 1 230 ? 9.784 -14.947 -17.121 1.00 46.94 230 GLN A CA 1
ATOM 1819 C C . GLN A 1 230 ? 10.454 -16.324 -17.282 1.00 46.94 230 GLN A C 1
ATOM 1821 O O . GLN A 1 230 ? 11.635 -16.409 -17.609 1.00 46.94 230 GLN A O 1
ATOM 1826 N N . ILE A 1 231 ? 9.723 -17.418 -17.055 1.00 40.53 231 ILE A N 1
ATOM 1827 C CA . ILE A 1 231 ? 10.159 -18.732 -17.553 1.00 40.53 231 ILE A CA 1
ATOM 1828 C C . ILE A 1 231 ? 9.367 -19.004 -18.844 1.00 40.53 231 ILE A C 1
ATOM 1830 O O . ILE A 1 231 ? 8.150 -19.174 -18.743 1.00 40.53 231 ILE A O 1
ATOM 1834 N N . PRO A 1 232 ? 10.012 -18.984 -20.030 1.00 42.75 232 PRO A N 1
ATOM 1835 C CA . PRO A 1 232 ? 9.387 -19.355 -21.301 1.00 42.75 232 PRO A CA 1
ATOM 1836 C C . PRO A 1 232 ? 8.891 -20.806 -21.325 1.00 42.75 232 PRO A C 1
ATOM 1838 O O . PRO A 1 232 ? 9.535 -21.668 -20.679 1.00 42.75 232 PRO A O 1
#

Secondary structure (DSSP, 8-state):
---S----SEEEEESSPPTT--TTTHHHHHHHHTTT---SSTTSEEEEEEETTEEEEEEE---SS---------PPPSSSSEEEE-TT--TT---TTEESSHHHHHHS----TT-EEEEE-SSEEE--EEEE--TTS-EEEEE--B-TT--B-PEEEE--SS-SEEEEEEEEEEEEESEEEE-EEEES-TT-TT-EEEESSSEEEE---SS---EEEEEES-EEE-GGG---

pLDDT: mean 78.28, std 17.38, range [34.03, 98.5]

Sequence (232 aa):
RYSENGANDANLHFTQYPQDWTIDNAKYKVLNIFENCTPSNEKNVYYEFRVNNDFEISGYITSGVIEQDHGDDLEEGSNGCIFKVDQSVDQEQIIEGTKRTIKGALAGSCTDSNGYIITLLNALHYESIIINKTQTFPVLIKGGAKDEEGNDILTVWGVNTSSARIITLIQGNLTLQNIEFKYYQSSADPEDDQDETIWPWNAIIFAYDQSFSFKILTVDSCIFNGLGSQIP

Foldseek 3Di:
DDDPLPAQLEEAEAQAADPPDDLLCPVVVVLQVCLVPAGPAQSRYKYWYQHVNNTRDIGTNGGSNPPPPPDLPLDAQPPFLEAEADCPDDPVDPDRRYDPDPSSSVSYDGPDQQAHHYEYADLEEAAADEADDDASHAHEYEYQYADPVRDGAAREYFHPDQALENYEYAAYHYEYYRHEYDWDWDDPDPVDPPRTDTPNNHYHYHYDDPPDDHDHYHYYNYHYDDPPPPDD